Protein 1GVJ (pdb70)

GO terms:
  GO:0005515 protein binding (F, IPI)
  GO:0006366 transcription by RNA polymerase II (P, IDA)
  GO:0005634 nucleus (C, IMP)
  GO:0045786 negative regulation of cell cycle (P, IMP)
  GO:0042981 regulation of apoptotic process (P, IDA)
  GO:0045786 negative regulation of cell cycle (P, IDA)
  GO:0046677 response to antibiotic (P, IDA)
  GO:0000976 transcription cis-regulatory region binding (F, IDA)
  GO:0001228 DNA-binding transcription activator activity, RNA polymerase II-specific (F, IMP)
  GO:0045893 positive regulation of DNA-templated transcription (P, IMP)
  GO:0000978 RNA polymerase II cis-regulatory region sequence-specific DNA binding (F, IDA)
  GO:0001228 DNA-binding transcription activator activity, RNA polymerase II-specific (F, IDA)
  GO:0045944 positive regulation of transcription by RNA polymerase II (P, IDA)
  GO:0005634 nucleus (C, EXP)
  GO:0005737 cytoplasm (C, EXP)
  GO:0045765 regulation of angiogenesis (P, IMP)
  GO:0010595 positive regulation of endothelial cell migration (P, IMP)
  GO:0006955 immune response (P, TAS)
  GO:0008285 negative regulation of cell population proliferation (P, TAS)
  GO:0005654 nucleoplasm (C, TAS)

B-factor: mean 21.79, std 13.45, range [6.03, 73.42]

Structure (mmCIF, N/CA/C/O backbone):
data_1GVJ
#
_entry.id   1GVJ
#
_cell.length_a   40.475
_cell.length_b   42.842
_cell.length_c   49.771
_cell.angle_alpha   115.25
_cell.angle_beta   97.30
_cell.angle_gamma   102.40
#
_symmetry.space_group_name_H-M   'P 1'
#
loop_
_entity.id
_entity.type
_entity.pdbx_description
1 polymer 'C-ETS-1 PROTEIN'
2 water water
#
loop_
_atom_site.group_PDB
_atom_site.id
_atom_site.type_symbol
_atom_site.label_atom_id
_atom_site.label_alt_id
_atom_site.label_comp_id
_atom_site.label_asym_id
_atom_site.label_entity_id
_atom_site.label_seq_id
_atom_site.pdbx_PDB_ins_code
_atom_site.Cartn_x
_atom_site.Cartn_y
_atom_site.Cartn_z
_atom_site.occupancy
_atom_site.B_iso_or_equiv
_atom_site.auth_seq_id
_atom_site.auth_comp_id
_atom_site.auth_asym_id
_atom_site.auth_atom_id
_atom_site.pdbx_PDB_model_num
ATOM 1 N N . MET A 1 1 ? 31.987 23.210 26.704 1.00 69.76 296 MET A N 1
ATOM 2 C CA . MET A 1 1 ? 32.094 24.687 26.601 1.00 69.10 296 MET A CA 1
ATOM 3 C C . MET A 1 1 ? 32.730 25.290 27.849 1.00 69.76 296 MET A C 1
ATOM 4 O O . MET A 1 1 ? 33.036 26.481 27.886 1.00 70.37 296 MET A O 1
ATOM 9 N N . ASN A 1 2 ? 32.932 24.460 28.866 1.00 70.06 297 ASN A N 1
ATOM 10 C CA . ASN A 1 2 ? 33.530 24.909 30.118 1.00 71.13 297 ASN A CA 1
ATOM 11 C C . ASN A 1 2 ? 34.051 23.720 30.924 1.00 71.20 297 ASN A C 1
ATOM 12 O O . ASN A 1 2 ? 33.632 22.584 30.707 1.00 71.96 297 ASN A O 1
ATOM 17 N N . HIS A 1 3 ? 34.965 23.989 31.851 1.00 70.84 298 HIS A N 1
ATOM 18 C CA . HIS A 1 3 ? 35.555 22.938 32.676 1.00 70.58 298 HIS A CA 1
ATOM 19 C C . HIS A 1 3 ? 35.316 23.158 34.169 1.00 69.86 298 HIS A C 1
ATOM 20 O O . HIS A 1 3 ? 35.197 24.292 34.633 1.00 70.41 298 HIS A O 1
ATOM 27 N N . LYS A 1 4 ? 35.244 22.059 34.912 1.00 68.82 299 LYS A N 1
ATOM 28 C CA . LYS A 1 4 ? 35.035 22.101 36.354 1.00 67.29 299 LYS A CA 1
ATOM 29 C C . LYS A 1 4 ? 36.362 21.828 37.057 1.00 66.04 299 LYS A C 1
ATOM 30 O O . LYS A 1 4 ? 37.274 21.259 36.465 1.00 65.88 299 LYS A O 1
ATOM 36 N N . PRO A 1 5 ? 36.485 22.234 38.330 1.00 64.86 300 PRO A N 1
ATOM 37 C CA . PRO A 1 5 ? 37.719 22.017 39.091 1.00 63.16 300 PRO A CA 1
ATOM 38 C C . PRO A 1 5 ? 38.234 20.581 38.985 1.00 61.29 300 PRO A C 1
ATOM 39 O O . PRO A 1 5 ? 39.443 20.343 39.034 1.00 61.91 300 PRO A O 1
ATOM 43 N N . LYS A 1 6 ? 37.319 19.626 38.838 1.00 58.41 301 LYS A N 1
ATOM 44 C CA . LYS A 1 6 ? 37.710 18.226 38.745 1.00 54.93 301 LYS A CA 1
ATOM 45 C C . LYS A 1 6 ? 36.761 17.367 37.910 1.00 51.42 301 LYS A C 1
ATOM 46 O O . LYS A 1 6 ? 35.547 17.382 38.118 1.00 52.45 301 LYS A O 1
ATOM 52 N N . GLY A 1 7 ? 37.322 16.616 36.964 1.00 45.77 302 GLY A N 1
ATOM 53 C CA . GLY A 1 7 ? 36.515 15.729 36.143 1.00 36.44 302 GLY A CA 1
ATOM 54 C C . GLY A 1 7 ? 36.048 16.205 34.781 1.00 30.04 302 GLY A C 1
ATOM 55 O O . GLY A 1 7 ? 35.174 17.062 34.672 1.00 32.26 302 GLY A O 1
ATOM 56 N N . THR A 1 8 ? 36.633 15.630 33.736 1.00 20.67 303 THR A N 1
ATOM 57 C CA . THR A 1 8 ? 36.265 15.952 32.361 1.00 15.17 303 THR A CA 1
ATOM 58 C C . THR A 1 8 ? 35.187 14.950 31.954 1.00 12.70 303 THR A C 1
ATOM 59 O O . THR A 1 8 ? 34.837 14.063 32.730 1.00 12.10 303 THR A O 1
ATOM 63 N N . PHE A 1 9 ? 34.677 15.080 30.735 1.00 11.09 304 PHE A N 1
ATOM 64 C CA . PHE A 1 9 ? 33.657 14.157 30.251 1.00 9.42 304 PHE A CA 1
ATOM 65 C C . PHE A 1 9 ? 34.255 12.760 30.158 1.00 11.72 304 PHE A C 1
ATOM 66 O O . PHE A 1 9 ? 33.597 11.771 30.481 1.00 11.23 304 PHE A O 1
ATOM 74 N N . LYS A 1 10 ? 35.507 12.688 29.711 1.00 11.08 305 LYS A N 1
ATOM 75 C CA . LYS A 1 10 ? 36.203 11.412 29.579 1.00 12.78 305 LYS A CA 1
ATOM 76 C C . LYS A 1 10 ? 36.224 10.717 30.941 1.00 12.33 305 LYS A C 1
ATOM 77 O O . LYS A 1 10 ? 36.001 9.508 31.028 1.00 13.53 305 LYS A O 1
ATOM 83 N N . ASP A 1 11 ? 36.482 11.480 32.005 1.00 13.02 306 ASP A N 1
ATOM 84 C CA . ASP A 1 11 ? 36.496 10.918 33.358 1.00 13.39 306 ASP A CA 1
ATOM 85 C C . ASP A 1 11 ? 35.090 10.450 33.753 1.00 13.90 306 ASP A C 1
ATOM 86 O O . ASP A 1 11 ? 34.922 9.402 34.374 1.00 13.74 306 ASP A O 1
ATOM 91 N N . TYR A 1 12 ? 34.092 11.262 33.413 1.00 10.94 307 TYR A N 1
ATOM 92 C CA . TYR A 1 12 ? 32.696 10.967 33.716 1.00 12.48 307 TYR A CA 1
ATOM 93 C C . TYR A 1 12 ? 32.299 9.615 33.130 1.00 12.43 307 TYR A C 1
ATOM 94 O O . TYR A 1 12 ? 31.745 8.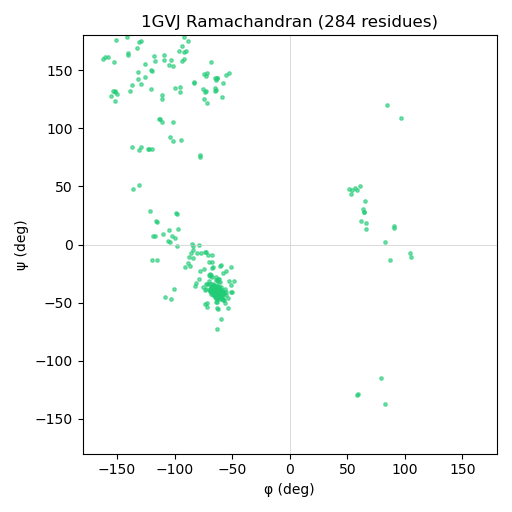759 33.826 1.00 13.11 307 TYR A O 1
ATOM 103 N N . VAL A 1 13 ? 32.593 9.429 31.847 1.00 11.44 308 VAL A N 1
ATOM 104 C CA . VAL A 1 13 ? 32.264 8.183 31.157 1.00 13.10 308 VAL A CA 1
ATOM 105 C C . VAL A 1 13 ? 33.024 6.998 31.746 1.00 11.91 308 VAL A C 1
ATOM 106 O O . VAL A 1 13 ? 32.458 5.911 31.915 1.00 11.34 308 VAL A O 1
ATOM 110 N N . ARG A 1 14 ? 34.299 7.204 32.065 1.00 10.91 309 ARG A N 1
ATOM 111 C CA . ARG A 1 14 ? 35.113 6.128 32.628 1.00 12.52 309 ARG A CA 1
ATOM 112 C C . ARG A 1 14 ? 34.596 5.704 33.996 1.00 12.84 309 ARG A C 1
ATOM 113 O O . ARG A 1 14 ? 34.557 4.511 34.317 1.00 11.85 309 ARG A O 1
ATOM 121 N N . ASP A 1 15 ? 34.203 6.682 34.804 1.00 11.28 310 ASP A N 1
ATOM 122 C CA . ASP A 1 15 ? 33.698 6.397 36.135 1.00 12.70 310 ASP A CA 1
ATOM 123 C C . ASP A 1 15 ? 32.391 5.626 36.074 1.00 11.46 310 ASP A C 1
ATOM 124 O O . ASP A 1 15 ? 32.175 4.695 36.855 1.00 13.36 310 ASP A O 1
ATOM 129 N N . ARG A 1 16 ? 31.518 6.003 35.148 1.00 11.02 311 ARG A N 1
ATOM 130 C CA . ARG A 1 16 ? 30.246 5.300 35.014 1.00 11.45 311 ARG A CA 1
ATOM 131 C C . ARG A 1 16 ? 30.483 3.891 34.484 1.00 10.36 311 ARG A C 1
ATOM 132 O O . ARG A 1 16 ? 29.839 2.943 34.919 1.00 11.16 311 ARG A O 1
ATOM 140 N N . ALA A 1 17 ? 31.422 3.752 33.552 1.00 10.11 312 ALA A N 1
ATOM 141 C CA . ALA A 1 17 ? 31.722 2.442 32.990 1.00 12.87 312 ALA A CA 1
ATOM 142 C C . ALA A 1 17 ? 32.216 1.512 34.089 1.00 13.71 312 ALA A C 1
ATOM 143 O O . ALA A 1 17 ? 31.887 0.325 34.106 1.00 12.90 312 ALA A O 1
ATOM 145 N N . ASP A 1 18 ? 32.983 2.064 35.024 1.00 12.86 313 ASP A N 1
ATOM 146 C CA . ASP A 1 18 ? 33.519 1.268 36.117 1.00 15.54 313 ASP A CA 1
ATOM 147 C C . ASP A 1 18 ? 32.427 0.781 37.058 1.00 16.06 313 ASP A C 1
ATOM 148 O O . ASP A 1 18 ? 32.616 -0.179 37.803 1.00 17.11 313 ASP A O 1
ATOM 153 N N . LEU A 1 19 ? 31.282 1.449 37.023 1.00 14.55 314 LEU A N 1
ATOM 154 C CA . LEU A 1 19 ? 30.160 1.069 37.863 1.00 14.08 314 LEU A CA 1
ATOM 155 C C . LEU A 1 19 ? 29.193 0.192 37.066 1.00 15.07 314 LEU A C 1
ATOM 156 O O . LEU A 1 19 ? 28.061 -0.056 37.490 1.00 15.30 314 LEU A O 1
ATOM 161 N N . ASN A 1 20 ? 29.660 -0.279 35.912 1.00 13.63 315 ASN A N 1
ATOM 162 C CA . ASN A 1 20 ? 28.875 -1.140 35.029 1.00 15.50 315 ASN A CA 1
ATOM 163 C C . ASN A 1 20 ? 27.642 -0.464 34.443 1.00 14.78 315 ASN A C 1
ATOM 164 O O . ASN A 1 20 ? 26.649 -1.122 34.126 1.00 15.61 315 ASN A O 1
ATOM 169 N N . LYS A 1 21 ? 27.711 0.852 34.293 1.00 10.83 316 LYS A N 1
ATOM 170 C CA . LYS A 1 21 ? 26.603 1.598 33.720 1.00 13.99 316 LYS A CA 1
ATOM 171 C C . LYS A 1 21 ? 26.793 1.780 32.219 1.00 13.36 316 LYS A C 1
ATOM 172 O O . LYS A 1 21 ? 27.852 1.477 31.663 1.00 14.67 316 LYS A O 1
ATOM 178 N N . ASP A 1 22 ? 25.742 2.282 31.580 1.00 13.50 317 ASP A N 1
ATOM 179 C CA . ASP A 1 22 ? 25.756 2.609 30.161 1.00 15.97 317 ASP A CA 1
ATOM 180 C C . ASP A 1 22 ? 25.995 1.492 29.154 1.00 16.81 317 ASP A C 1
ATOM 181 O O . ASP A 1 22 ? 26.367 1.763 28.013 1.00 20.80 317 ASP A O 1
ATOM 186 N N . LYS A 1 23 ? 25.781 0.243 29.555 1.00 16.67 318 LYS A N 1
ATOM 187 C CA . LYS A 1 23 ? 25.961 -0.871 28.629 1.00 16.26 318 LYS A CA 1
ATOM 188 C C . LYS A 1 23 ? 24.840 -1.910 28.722 1.00 12.81 318 LYS A C 1
ATOM 189 O O . LYS A 1 23 ? 25.096 -3.105 28.785 1.00 14.95 318 LYS A O 1
ATOM 195 N N . PRO A 1 24 ? 23.575 -1.460 28.722 1.00 10.35 319 PRO A N 1
ATOM 196 C CA . PRO A 1 24 ? 22.469 -2.425 28.806 1.00 9.14 319 PRO A CA 1
ATOM 197 C C . PRO A 1 24 ? 22.456 -3.349 27.596 1.00 9.06 319 PRO A C 1
ATOM 198 O O . PRO A 1 24 ? 22.754 -2.918 26.479 1.00 10.11 319 PRO A O 1
ATOM 202 N N . VAL A 1 25 ? 22.111 -4.613 27.813 1.00 8.32 320 VAL A N 1
ATOM 203 C CA . VAL A 1 25 ? 22.077 -5.554 26.700 1.00 9.37 320 VAL A CA 1
ATOM 204 C C . VAL A 1 25 ? 20.968 -5.149 25.742 1.00 8.84 320 VAL A C 1
ATOM 205 O O . VAL A 1 25 ? 21.113 -5.269 24.523 1.00 10.71 320 VAL A O 1
ATOM 209 N N . ILE A 1 26 ? 19.853 -4.682 26.301 1.00 9.04 321 ILE A N 1
ATOM 210 C CA . ILE A 1 26 ? 18.717 -4.259 25.490 1.00 8.60 321 ILE A CA 1
ATOM 211 C C . ILE A 1 26 ? 18.381 -2.779 25.707 1.00 11.02 321 ILE A C 1
ATOM 212 O O . ILE A 1 26 ? 17.486 -2.446 26.490 1.00 9.89 321 ILE A O 1
ATOM 217 N N . PRO A 1 27 ? 19.097 -1.869 25.023 1.00 11.91 322 PRO A N 1
ATOM 218 C CA . PRO A 1 27 ? 18.830 -0.427 25.169 1.00 10.66 322 PRO A CA 1
ATOM 219 C C . PRO A 1 27 ? 17.431 -0.126 24.629 1.00 11.30 322 PRO A C 1
ATOM 220 O O . PRO A 1 27 ? 17.078 -0.562 23.531 1.00 11.31 322 PRO A O 1
ATOM 224 N N . ALA A 1 28 ? 16.639 0.621 25.391 1.00 9.17 323 ALA A N 1
ATOM 225 C CA . ALA A 1 28 ? 15.275 0.933 24.980 1.00 11.29 323 ALA A CA 1
ATOM 226 C C . ALA A 1 28 ? 15.191 1.662 23.643 1.00 11.24 323 ALA A C 1
ATOM 227 O O . ALA A 1 28 ? 14.334 1.353 22.813 1.00 11.30 323 ALA A O 1
ATOM 229 N N . ALA A 1 29 ? 16.083 2.623 23.433 1.00 10.90 324 ALA A N 1
ATOM 230 C CA . ALA A 1 29 ? 16.079 3.388 22.194 1.00 11.69 324 ALA A CA 1
ATOM 231 C C . ALA A 1 29 ? 16.346 2.494 20.994 1.00 13.38 324 ALA A C 1
ATOM 232 O O . ALA A 1 29 ? 15.706 2.643 19.946 1.00 14.10 324 ALA A O 1
ATOM 234 N N . ALA A 1 30 ? 17.280 1.561 21.150 1.00 11.23 325 ALA A N 1
ATOM 235 C CA . ALA A 1 30 ? 17.614 0.650 20.064 1.00 11.57 325 ALA A CA 1
ATOM 236 C C . ALA A 1 30 ? 16.450 -0.300 19.814 1.00 11.60 325 ALA A C 1
ATOM 237 O O . ALA A 1 30 ? 16.118 -0.596 18.672 1.00 12.83 325 ALA A O 1
ATOM 239 N N . LEU A 1 31 ? 15.820 -0.769 20.885 1.00 9.78 326 LEU A N 1
ATOM 240 C CA . LEU A 1 31 ? 14.700 -1.690 20.733 1.00 11.02 326 LEU A CA 1
ATOM 241 C C . LEU A 1 31 ? 13.519 -0.996 20.059 1.00 12.28 326 LEU A C 1
ATOM 242 O O . LEU A 1 31 ? 12.827 -1.597 19.233 1.00 14.18 326 LEU A O 1
ATOM 247 N N . ALA A 1 32 ? 13.289 0.267 20.402 1.00 12.53 327 ALA A N 1
ATOM 248 C CA . ALA A 1 32 ? 12.193 1.007 19.782 1.00 15.90 327 ALA A CA 1
ATOM 249 C C . ALA A 1 32 ? 12.511 1.210 18.301 1.00 15.24 327 ALA A C 1
ATOM 250 O O . ALA A 1 32 ? 11.612 1.207 17.457 1.00 19.01 327 ALA A O 1
ATOM 252 N N . GLY A 1 33 ? 13.795 1.383 17.993 1.00 16.25 328 GLY A N 1
ATOM 253 C CA . GLY A 1 33 ? 14.218 1.566 16.614 1.00 16.38 328 GLY A CA 1
ATOM 254 C C . GLY A 1 33 ? 14.022 0.293 15.812 1.00 18.42 328 GLY A C 1
ATOM 255 O O . GLY A 1 33 ? 13.559 0.319 14.670 1.00 20.75 328 GLY A O 1
ATOM 256 N N . TYR A 1 34 ? 14.376 -0.829 16.427 1.00 15.66 329 TYR A N 1
ATOM 257 C CA . TYR A 1 34 ? 14.247 -2.146 15.811 1.00 16.18 329 TYR A CA 1
ATOM 258 C C . TYR A 1 34 ? 12.788 -2.492 15.499 1.00 16.85 329 TYR A C 1
ATOM 259 O O . TYR A 1 34 ? 12.475 -2.993 14.417 1.00 19.99 329 TYR A O 1
ATOM 268 N N . THR A 1 35 ? 11.900 -2.216 16.446 1.00 17.15 330 THR A N 1
ATOM 269 C CA . THR A 1 35 ? 10.484 -2.518 16.269 1.00 20.19 330 THR A CA 1
ATOM 270 C C . THR A 1 35 ? 9.723 -1.390 15.573 1.00 22.90 330 THR A C 1
ATOM 271 O O . THR A 1 35 ? 8.576 -1.575 15.159 1.00 24.66 330 THR A O 1
ATOM 275 N N . GLY A 1 36 ? 10.367 -0.235 15.434 1.00 23.42 331 GLY A N 1
ATOM 276 C CA . GLY A 1 36 ? 9.719 0.903 14.804 1.00 27.31 331 GLY A CA 1
ATOM 277 C C . GLY A 1 36 ? 8.526 1.349 15.631 1.00 29.58 331 GLY A C 1
ATOM 278 O O . GLY A 1 36 ? 7.543 1.869 15.100 1.00 31.96 331 GLY A O 1
ATOM 279 N N . SER A 1 37 ? 8.620 1.153 16.944 1.00 30.36 332 SER A N 1
ATOM 280 C CA . SER A 1 37 ? 7.543 1.509 17.859 1.00 31.58 332 SER A CA 1
ATOM 281 C C . SER A 1 37 ? 7.455 3.004 18.153 1.00 32.11 332 SER A C 1
ATOM 282 O O . SER A 1 37 ? 6.507 3.458 18.794 1.00 34.62 332 SER A O 1
ATOM 285 N N . GLY A 1 38 ? 8.437 3.766 17.685 1.00 30.89 333 GLY A N 1
ATOM 286 C CA . GLY A 1 38 ? 8.428 5.196 17.930 1.00 30.11 333 GLY A CA 1
ATOM 287 C C . GLY A 1 38 ? 8.997 5.526 19.297 1.00 29.22 333 GLY A C 1
ATOM 288 O O . GLY A 1 38 ? 10.013 4.957 19.691 1.00 28.59 333 GLY A O 1
ATOM 289 N N . PRO A 1 39 ? 8.371 6.449 20.044 1.00 27.55 334 PRO A N 1
ATOM 290 C CA . PRO A 1 39 ? 8.849 6.830 21.378 1.00 25.04 334 PRO A CA 1
ATOM 291 C C . PRO A 1 39 ? 8.967 5.612 22.286 1.00 21.85 334 PRO A C 1
ATOM 292 O O . PRO A 1 39 ? 8.180 4.674 22.181 1.00 21.87 334 PRO A O 1
ATOM 296 N N . ILE A 1 40 ? 9.960 5.629 23.169 1.00 20.91 335 ILE A N 1
ATOM 297 C CA . ILE A 1 40 ? 10.173 4.518 24.087 1.00 20.67 335 ILE A CA 1
ATOM 298 C C . ILE A 1 40 ? 8.927 4.274 24.929 1.00 17.64 335 ILE A C 1
ATOM 299 O O . ILE A 1 40 ? 8.278 5.220 25.378 1.00 18.78 335 ILE A O 1
ATOM 304 N N . GLN A 1 41 ? 8.591 3.005 25.134 1.00 15.73 336 GLN A N 1
ATOM 305 C CA . GLN A 1 41 ? 7.435 2.642 25.939 1.00 14.21 336 GLN A CA 1
ATOM 306 C C . GLN A 1 41 ? 7.945 2.040 27.249 1.00 11.82 336 GLN A C 1
ATOM 307 O O . GLN A 1 41 ? 9.088 1.593 27.324 1.00 10.94 336 GLN A O 1
ATOM 313 N N . LEU A 1 42 ? 7.105 2.038 28.278 1.00 12.35 337 LEU A N 1
ATOM 314 C CA . LEU A 1 42 ? 7.502 1.509 29.583 1.00 11.54 337 LEU A CA 1
ATOM 315 C C . LEU A 1 42 ? 8.063 0.093 29.573 1.00 12.22 337 LEU A C 1
ATOM 316 O O . LEU A 1 42 ? 9.081 -0.166 30.208 1.00 10.69 337 LEU A O 1
ATOM 321 N N . TRP A 1 43 ? 7.417 -0.836 28.872 1.00 10.59 338 TRP A N 1
ATOM 322 C CA . TRP A 1 43 ? 7.938 -2.193 28.870 1.00 12.05 338 TRP A CA 1
ATOM 323 C C . TRP A 1 43 ? 9.349 -2.268 28.289 1.00 8.22 338 TRP A C 1
ATOM 324 O O . TRP A 1 43 ? 10.148 -3.104 28.707 1.00 10.34 338 TRP A O 1
ATOM 335 N N . GLN A 1 44 ? 9.658 -1.406 27.327 1.00 9.68 339 GLN A N 1
ATOM 336 C CA . GLN A 1 44 ? 10.995 -1.401 26.730 1.00 8.86 339 GLN A CA 1
ATOM 337 C C . GLN A 1 44 ? 12.002 -0.823 27.718 1.00 9.18 339 GLN A C 1
ATOM 338 O O . GLN A 1 44 ? 13.141 -1.282 27.808 1.00 9.23 339 GLN A O 1
ATOM 344 N N . PHE A 1 45 ? 11.578 0.200 28.450 1.00 9.44 340 PHE A N 1
ATOM 345 C CA . PHE A 1 45 ? 12.453 0.821 29.433 1.00 8.87 340 PHE A CA 1
ATOM 346 C C . PHE A 1 45 ? 12.753 -0.172 30.555 1.00 8.82 340 PHE A C 1
ATOM 347 O O . PHE A 1 45 ? 13.875 -0.236 31.057 1.00 8.38 340 PHE A O 1
ATOM 355 N N . LEU A 1 46 ? 11.752 -0.952 30.957 1.00 7.59 341 LEU A N 1
ATOM 356 C CA . LEU A 1 46 ? 11.975 -1.933 32.006 1.00 7.90 341 LEU A CA 1
ATOM 357 C C . LEU A 1 46 ? 12.981 -2.974 31.523 1.00 7.27 341 LEU A C 1
ATOM 358 O O . LEU A 1 46 ? 13.821 -3.428 32.294 1.00 7.22 341 LEU A O 1
ATOM 363 N N . LEU A 1 47 ? 12.904 -3.356 30.246 1.00 7.19 342 LEU A N 1
ATOM 364 C CA . LEU A 1 47 ? 13.852 -4.328 29.722 1.00 7.67 342 LEU A CA 1
ATOM 365 C C . LEU A 1 47 ? 15.260 -3.756 29.750 1.00 6.56 342 LEU A C 1
ATOM 366 O O . LEU A 1 47 ? 16.214 -4.477 30.026 1.00 9.45 342 LEU A O 1
ATOM 371 N N . GLU A 1 48 ? 15.397 -2.461 29.477 1.00 7.72 343 GLU A N 1
ATOM 372 C CA . GLU A 1 48 ? 16.717 -1.842 29.513 1.00 8.40 343 GLU A CA 1
ATOM 373 C C . GLU A 1 48 ? 17.258 -1.903 30.945 1.00 8.95 343 GLU A C 1
ATOM 374 O O . GLU A 1 48 ? 18.384 -2.336 31.167 1.00 9.78 343 GLU A O 1
ATOM 380 N N . LEU A 1 49 ? 16.453 -1.490 31.921 1.00 6.59 344 LEU A N 1
ATOM 381 C CA . LEU A 1 49 ? 16.914 -1.537 33.309 1.00 7.58 344 LEU A CA 1
ATOM 382 C C . LEU A 1 49 ? 17.275 -2.960 33.719 1.00 8.32 344 LEU A C 1
ATOM 383 O O . LEU A 1 49 ? 18.279 -3.186 34.401 1.00 8.29 344 LEU A O 1
ATOM 388 N N . LEU A 1 50 ? 16.447 -3.920 33.314 1.00 7.94 345 LEU A N 1
ATOM 389 C CA . LEU A 1 50 ? 16.689 -5.322 33.653 1.00 6.78 345 LEU A CA 1
ATOM 390 C C . LEU A 1 50 ? 17.924 -5.927 32.992 1.00 8.93 345 LEU A C 1
ATOM 391 O O . LEU A 1 50 ? 18.400 -6.984 33.407 1.00 8.92 345 LEU A O 1
ATOM 396 N N . THR A 1 51 ? 18.460 -5.268 31.971 1.00 8.38 346 THR A N 1
ATOM 397 C CA . THR A 1 51 ? 19.642 -5.797 31.314 1.00 8.42 346 THR A CA 1
ATOM 398 C C . THR A 1 51 ? 20.831 -4.868 31.495 1.00 9.13 346 THR A C 1
ATOM 399 O O . THR A 1 51 ? 21.816 -4.945 30.761 1.00 8.66 346 THR A O 1
ATOM 403 N N . ASP A 1 52 ? 20.724 -4.008 32.505 1.00 9.84 347 ASP A N 1
ATOM 404 C CA . ASP A 1 52 ? 21.767 -3.053 32.856 1.00 11.22 347 ASP A CA 1
ATOM 405 C C . ASP A 1 52 ? 22.279 -3.510 34.221 1.00 13.86 347 ASP A C 1
ATOM 406 O O . ASP A 1 52 ? 21.588 -3.366 35.227 1.00 12.12 347 ASP A O 1
ATOM 411 N N . LYS A 1 53 ? 23.487 -4.061 34.248 1.00 13.33 348 LYS A N 1
ATOM 412 C CA . LYS A 1 53 ? 24.054 -4.579 35.488 1.00 16.22 348 LYS A CA 1
ATOM 413 C C . LYS A 1 53 ? 24.058 -3.591 36.652 1.00 16.03 348 LYS A C 1
ATOM 414 O O . LYS A 1 53 ? 23.916 -3.983 37.812 1.00 18.09 348 LYS A O 1
ATOM 420 N N . SER A 1 54 ? 24.192 -2.310 36.342 1.00 12.36 349 SER A N 1
ATOM 421 C CA . SER A 1 54 ? 24.230 -1.279 37.376 1.00 14.10 349 SER A CA 1
ATOM 422 C C . SER A 1 54 ? 22.889 -0.997 38.055 1.00 13.62 349 SER A C 1
ATOM 423 O O . SER A 1 54 ? 22.834 -0.251 39.035 1.00 14.90 349 SER A O 1
ATOM 426 N N . CYS A 1 55 ? 21.812 -1.598 37.557 1.00 12.03 350 CYS A N 1
ATOM 427 C CA . CYS A 1 55 ? 20.482 -1.346 38.109 1.00 12.59 350 CYS A CA 1
ATOM 428 C C . CYS A 1 55 ? 19.896 -2.467 38.963 1.00 11.59 350 CYS A C 1
ATOM 429 O O . CYS A 1 55 ? 18.767 -2.357 39.438 1.00 12.26 350 CYS A O 1
ATOM 432 N N . GLN A 1 56 ? 20.676 -3.522 39.175 1.00 11.32 351 GLN A N 1
ATOM 433 C CA . GLN A 1 56 ? 20.221 -4.692 39.914 1.00 12.84 351 GLN A CA 1
ATOM 434 C C . GLN A 1 56 ? 19.767 -4.508 41.356 1.00 15.19 351 GLN A C 1
ATOM 435 O O . GLN A 1 56 ? 19.080 -5.373 41.895 1.00 16.10 351 GLN A O 1
ATOM 441 N N . SER A 1 57 ? 20.127 -3.389 41.977 1.00 15.28 352 SER A N 1
ATOM 442 C CA . SER A 1 57 ? 19.705 -3.144 43.350 1.00 15.00 352 SER A CA 1
ATOM 443 C C . SER A 1 57 ? 18.254 -2.678 43.442 1.00 16.62 352 SER A C 1
ATOM 444 O O . SER A 1 57 ? 17.624 -2.826 44.495 1.00 19.45 352 SER A O 1
ATOM 447 N N . PHE A 1 58 ? 17.704 -2.117 42.360 1.00 11.57 353 PHE A N 1
ATOM 448 C CA . PHE A 1 58 ? 16.317 -1.662 42.416 1.00 11.14 353 PHE A CA 1
ATOM 449 C C . PHE A 1 58 ? 15.342 -2.394 41.496 1.00 10.59 353 PHE A C 1
ATOM 450 O O . PHE A 1 58 ? 14.133 -2.254 41.643 1.00 13.22 353 PHE A O 1
ATOM 458 N N . ILE A 1 59 ? 15.869 -3.162 40.552 1.00 10.63 354 ILE A N 1
ATOM 459 C CA . ILE A 1 59 ? 15.022 -3.959 39.661 1.00 10.05 354 ILE A CA 1
ATOM 460 C C . ILE A 1 59 ? 15.867 -5.122 39.165 1.00 10.62 354 ILE A C 1
ATOM 461 O O . ILE A 1 59 ? 16.986 -4.929 38.685 1.00 11.56 354 ILE A O 1
ATOM 466 N N . SER A 1 60 ? 15.348 -6.340 39.306 1.00 10.67 355 SER A N 1
ATOM 467 C CA . SER A 1 60 ? 16.115 -7.507 38.904 1.00 9.96 355 SER A CA 1
ATOM 468 C C . SER A 1 60 ? 15.266 -8.697 38.501 1.00 9.87 355 SER A C 1
ATOM 469 O O . SER A 1 60 ? 14.115 -8.813 38.909 1.00 13.20 355 SER A O 1
ATOM 472 N N . TRP A 1 61 ? 15.859 -9.583 37.706 1.00 12.61 356 TRP A N 1
ATOM 473 C CA . TRP A 1 61 ? 15.192 -10.808 37.284 1.00 13.37 356 TRP A CA 1
ATOM 474 C C . TRP A 1 61 ? 15.140 -11.683 38.533 1.00 16.24 356 TRP A C 1
ATOM 475 O O . TRP A 1 61 ? 16.045 -11.621 39.366 1.00 17.35 356 TRP A O 1
ATOM 486 N N . THR A 1 62 ? 14.101 -12.499 38.669 1.00 13.95 357 THR A N 1
ATOM 487 C CA . THR A 1 62 ? 13.994 -13.360 39.844 1.00 16.93 357 THR A CA 1
ATOM 488 C C . THR A 1 62 ? 14.700 -14.689 39.609 1.00 20.62 357 THR A C 1
ATOM 489 O O . THR A 1 62 ? 14.971 -15.440 40.551 1.00 24.33 357 THR A O 1
ATOM 493 N N . GLY A 1 63 ? 14.993 -14.978 38.347 1.00 21.19 358 GLY A N 1
ATOM 494 C CA . GLY A 1 63 ? 15.660 -16.221 38.007 1.00 21.97 358 GLY A CA 1
ATOM 495 C C . GLY A 1 63 ? 14.701 -17.208 37.374 1.00 22.51 358 GLY A C 1
ATOM 496 O O . GLY A 1 63 ? 15.116 -18.235 36.834 1.00 27.23 358 GLY A O 1
ATOM 497 N N . ASP A 1 64 ? 13.412 -16.895 37.434 1.00 21.06 359 ASP A N 1
ATOM 498 C CA . ASP A 1 64 ? 12.386 -17.758 36.860 1.00 20.22 359 ASP A CA 1
ATOM 499 C C . ASP A 1 64 ? 11.855 -17.195 35.542 1.00 16.86 359 ASP A C 1
ATOM 500 O O . ASP A 1 64 ? 10.927 -16.387 35.532 1.00 16.52 359 ASP A O 1
ATOM 505 N N . GLY A 1 65 ? 12.454 -17.621 34.434 1.00 17.88 360 GLY A N 1
ATOM 506 C CA . GLY A 1 65 ? 12.017 -17.146 33.131 1.00 16.29 360 GLY A CA 1
ATOM 507 C C . GLY A 1 65 ? 12.121 -15.636 32.996 1.00 14.17 360 GLY A C 1
ATOM 508 O O . GLY A 1 65 ? 13.172 -15.061 33.270 1.00 14.80 360 GLY A O 1
ATOM 509 N N . TRP A 1 66 ? 11.032 -14.997 32.575 1.00 12.19 361 TRP A N 1
ATOM 510 C CA . TRP A 1 66 ? 11.005 -13.546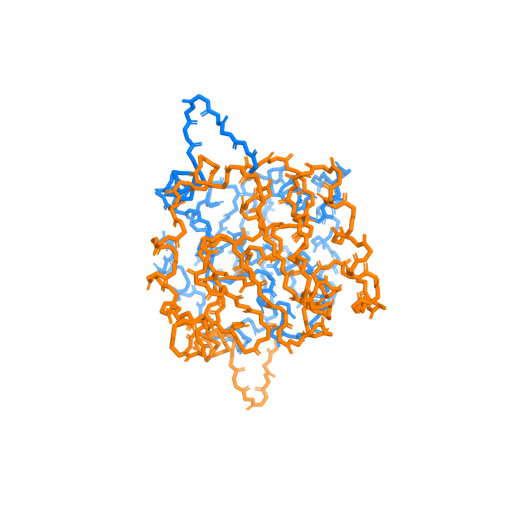 32.408 1.00 10.43 361 TRP A CA 1
ATOM 511 C C . TRP A 1 66 ? 10.366 -12.848 33.601 1.00 10.33 361 TRP A C 1
ATOM 512 O O . TRP A 1 66 ? 9.809 -11.757 33.465 1.00 9.66 361 TRP A O 1
ATOM 523 N N . GLU A 1 67 ? 10.446 -13.479 34.772 1.00 9.69 362 GLU A N 1
ATOM 524 C CA . GLU A 1 67 ? 9.876 -12.884 35.978 1.00 9.22 362 GLU A CA 1
ATOM 525 C C . GLU A 1 67 ? 10.882 -11.893 36.550 1.00 9.06 362 GLU A C 1
ATOM 526 O O . GLU A 1 67 ? 12.085 -12.151 36.548 1.00 12.10 362 GLU A O 1
ATOM 532 N N . PHE A 1 68 ? 10.385 -10.752 37.010 1.00 11.12 363 PHE A N 1
ATOM 533 C CA . PHE A 1 68 ? 11.261 -9.744 37.590 1.00 11.85 363 PHE A CA 1
ATOM 534 C C . PHE A 1 68 ? 10.621 -9.092 38.806 1.00 11.71 363 PHE A C 1
ATOM 535 O O . PHE A 1 68 ? 9.412 -9.178 39.008 1.00 12.49 363 PHE A O 1
ATOM 543 N N . LYS A 1 69 ? 11.447 -8.434 39.611 1.00 10.15 364 LYS A N 1
ATOM 544 C CA . LYS A 1 69 ? 10.975 -7.780 40.823 1.00 13.66 364 LYS A CA 1
ATOM 545 C C . LYS A 1 69 ? 11.438 -6.332 40.895 1.00 12.14 364 LYS A C 1
ATOM 546 O O . LYS A 1 69 ? 12.586 -6.025 40.561 1.00 13.94 364 LYS A O 1
ATOM 552 N N . LEU A 1 70 ? 10.543 -5.449 41.324 1.00 12.20 365 LEU A N 1
ATOM 553 C CA . LEU A 1 70 ? 10.889 -4.045 41.495 1.00 13.81 365 LEU A CA 1
ATOM 554 C C . LEU A 1 70 ? 11.275 -3.949 42.969 1.00 14.66 365 LEU A C 1
ATOM 555 O O . LEU A 1 70 ? 10.418 -3.720 43.818 1.00 16.03 365 LEU A O 1
ATOM 560 N N . SER A 1 71 ? 12.553 -4.154 43.272 1.00 15.67 366 SER A N 1
ATOM 561 C CA . SER A 1 71 ? 13.008 -4.099 44.659 1.00 17.11 366 SER A CA 1
ATOM 562 C C . SER A 1 71 ? 12.816 -2.711 45.253 1.00 19.59 366 SER A C 1
ATOM 563 O O . SER A 1 71 ? 12.497 -2.568 46.439 1.00 18.46 366 SER A O 1
ATOM 566 N N . ASP A 1 72 ? 13.019 -1.689 44.429 1.00 14.61 367 ASP A N 1
ATOM 567 C CA . ASP A 1 72 ? 12.826 -0.311 44.857 1.00 16.34 367 ASP A CA 1
ATOM 568 C C . ASP A 1 72 ? 11.963 0.379 43.802 1.00 15.76 367 ASP A C 1
ATOM 569 O O . ASP A 1 72 ? 12.465 1.078 42.918 1.00 14.95 367 ASP A O 1
ATOM 574 N N . PRO A 1 73 ? 10.637 0.179 43.883 1.00 15.77 368 PRO A N 1
ATOM 575 C CA . PRO A 1 73 ? 9.646 0.745 42.963 1.00 17.39 368 PRO A CA 1
ATOM 576 C C . PRO A 1 73 ? 9.774 2.248 42.735 1.00 14.83 368 PRO A C 1
ATOM 577 O O . PRO A 1 73 ? 9.628 2.735 41.614 1.00 14.06 368 PRO A O 1
ATOM 581 N N . ASP A 1 74 ? 10.042 2.992 43.804 1.00 15.10 369 ASP A N 1
ATOM 582 C CA . ASP A 1 74 ? 10.181 4.435 43.690 1.00 15.46 369 ASP A CA 1
ATOM 583 C C . ASP A 1 74 ? 11.348 4.813 42.782 1.00 12.25 369 ASP A C 1
ATOM 584 O O . ASP A 1 74 ? 11.239 5.747 41.990 1.00 14.90 369 ASP A O 1
ATOM 589 N N . GLU A 1 75 ? 12.456 4.085 42.891 1.00 14.32 370 GLU A N 1
ATOM 590 C CA . GLU A 1 75 ? 13.626 4.378 42.065 1.00 12.88 370 GLU A CA 1
ATOM 591 C C . GLU A 1 75 ? 13.349 4.060 40.594 1.00 12.22 370 GLU A C 1
ATOM 592 O O . GLU A 1 75 ? 13.801 4.777 39.695 1.00 12.29 370 GLU A O 1
ATOM 598 N N . VAL A 1 76 ? 12.599 2.994 40.340 1.00 12.36 371 VAL A N 1
ATOM 599 C CA . VAL A 1 76 ? 12.276 2.653 38.958 1.00 11.41 371 VAL A CA 1
ATOM 600 C C . VAL A 1 76 ? 11.437 3.781 38.363 1.00 12.62 371 VAL A C 1
ATOM 601 O O . VAL A 1 76 ? 11.690 4.242 37.252 1.00 13.48 371 VAL A O 1
ATOM 605 N N . ALA A 1 77 ? 10.443 4.234 39.117 1.00 14.36 372 ALA A N 1
ATOM 606 C CA . ALA A 1 77 ? 9.578 5.307 38.651 1.00 13.64 372 ALA A CA 1
ATOM 607 C C . ALA A 1 77 ? 10.357 6.596 38.427 1.00 13.45 372 ALA A C 1
ATOM 608 O O . ALA A 1 77 ? 10.113 7.321 37.465 1.00 13.52 372 ALA A O 1
ATOM 610 N N . ARG A 1 78 ? 11.302 6.880 39.319 1.00 15.19 373 ARG A N 1
ATOM 611 C CA . ARG A 1 78 ? 12.102 8.092 39.201 1.00 14.87 373 ARG A CA 1
ATOM 612 C C . ARG A 1 78 ? 12.902 8.079 37.902 1.00 14.84 373 ARG A C 1
ATOM 613 O O . ARG A 1 78 ? 12.956 9.077 37.186 1.00 15.98 373 ARG A O 1
ATOM 621 N N . ARG A 1 79 ? 13.511 6.938 37.597 1.00 15.82 374 ARG A N 1
ATOM 622 C CA . ARG A 1 79 ? 14.309 6.810 36.385 1.00 15.04 374 ARG A CA 1
ATOM 623 C C . ARG A 1 79 ? 13.460 6.903 35.127 1.00 13.66 374 ARG A C 1
ATOM 624 O O . ARG A 1 79 ? 13.888 7.468 34.127 1.00 15.21 374 ARG A O 1
ATOM 632 N N . TRP A 1 80 ? 12.259 6.339 35.182 1.00 13.48 375 TRP A N 1
ATOM 633 C CA . TRP A 1 80 ? 11.345 6.390 34.045 1.00 13.60 375 TRP A CA 1
ATOM 634 C C . TRP A 1 80 ? 10.976 7.854 33.807 1.00 15.59 375 TRP A C 1
ATOM 635 O O . TRP A 1 80 ? 10.963 8.325 32.668 1.00 13.74 375 TRP A O 1
ATOM 646 N N . GLY A 1 81 ? 10.693 8.573 34.892 1.00 15.14 376 GLY A N 1
ATOM 647 C CA . GLY A 1 81 ? 10.340 9.978 34.778 1.00 17.99 376 GLY A CA 1
ATOM 648 C C . GLY A 1 81 ? 11.474 10.782 34.174 1.00 17.87 376 GLY A C 1
ATOM 649 O O . GLY A 1 81 ? 11.256 11.632 33.309 1.00 19.26 376 GLY A O 1
ATOM 650 N N . LYS A 1 82 ? 12.693 10.511 34.630 1.00 18.93 377 LYS A N 1
ATOM 651 C CA . LYS A 1 82 ? 13.870 11.204 34.120 1.00 21.02 377 LYS A CA 1
ATOM 652 C C . LYS A 1 82 ? 14.080 10.925 32.634 1.00 21.64 377 LYS A C 1
ATOM 653 O O . LYS A 1 82 ? 14.347 11.839 31.856 1.00 21.27 377 LYS A O 1
ATOM 659 N N . ARG A 1 83 ? 13.956 9.660 32.240 1.00 19.83 378 ARG A N 1
ATOM 660 C CA . ARG A 1 83 ? 14.151 9.278 30.844 1.00 21.39 378 ARG A CA 1
ATOM 661 C C . ARG A 1 83 ? 13.125 9.915 29.908 1.00 21.54 378 ARG A C 1
ATOM 662 O O . ARG A 1 83 ? 13.455 10.296 28.783 1.00 22.05 378 ARG A O 1
ATOM 670 N N . LYS A 1 84 ? 11.888 10.044 30.375 1.00 23.33 379 LYS A N 1
ATOM 671 C CA . LYS A 1 84 ? 10.822 10.625 29.562 1.00 25.43 379 LYS A CA 1
ATOM 672 C C . LYS A 1 84 ? 10.575 12.097 29.863 1.00 29.03 379 LYS A C 1
ATOM 673 O O . LYS A 1 84 ? 9.720 12.724 29.241 1.00 31.26 379 LYS A O 1
ATOM 679 N N . ASN A 1 85 ? 11.324 12.644 30.813 1.00 30.72 380 ASN A N 1
ATOM 680 C CA . ASN A 1 85 ? 11.164 14.039 31.200 1.00 33.55 380 ASN A CA 1
ATOM 681 C C . ASN A 1 85 ? 9.744 14.253 31.728 1.00 32.35 380 ASN A C 1
ATOM 682 O O . ASN A 1 85 ? 9.035 15.165 31.300 1.00 33.53 380 ASN A O 1
ATOM 687 N N . LYS A 1 86 ? 9.336 13.385 32.651 1.00 31.56 381 LYS A N 1
ATOM 688 C CA . LYS A 1 86 ? 8.019 13.449 33.275 1.00 31.19 381 LYS A CA 1
ATOM 689 C C . LYS A 1 86 ? 8.244 13.539 34.780 1.00 30.08 381 LYS A C 1
ATOM 690 O O . LYS A 1 86 ? 8.172 12.536 35.494 1.00 29.09 381 LYS A O 1
ATOM 696 N N . PRO A 1 87 ? 8.515 14.752 35.282 1.00 31.50 382 PRO A N 1
ATOM 697 C CA . PRO A 1 87 ? 8.764 14.999 36.705 1.00 31.29 382 PRO A CA 1
ATOM 698 C C . PRO A 1 87 ? 7.666 14.539 37.666 1.00 31.13 382 PRO A C 1
ATOM 699 O O . PRO A 1 87 ? 7.931 14.309 38.846 1.00 32.03 382 PRO A O 1
ATOM 703 N N . LYS A 1 88 ? 6.442 14.396 37.165 1.00 31.05 383 LYS A N 1
ATOM 704 C CA . LYS A 1 88 ? 5.324 13.970 38.004 1.00 31.84 383 LYS A CA 1
ATOM 705 C C . LYS A 1 88 ? 5.233 12.452 38.151 1.00 30.16 383 LYS A C 1
ATOM 706 O O . LYS A 1 88 ? 4.360 11.938 38.852 1.00 30.89 383 LYS A O 1
ATOM 712 N N . MET A 1 89 ? 6.139 11.735 37.495 1.00 29.30 384 MET A N 1
ATOM 713 C CA . MET A 1 89 ? 6.148 10.279 37.556 1.00 26.13 384 MET A CA 1
ATOM 714 C C . MET A 1 89 ? 6.460 9.773 38.961 1.00 25.19 384 MET A C 1
ATOM 715 O O . MET A 1 89 ? 7.373 10.265 39.620 1.00 25.36 384 MET A O 1
ATOM 720 N N . ASN A 1 90 ? 5.689 8.789 39.413 1.00 22.16 385 ASN A N 1
ATOM 721 C CA . ASN A 1 90 ? 5.871 8.192 40.730 1.00 23.68 385 ASN A CA 1
ATOM 722 C C . ASN A 1 90 ? 5.409 6.740 40.677 1.00 22.01 385 ASN A C 1
ATOM 723 O O . ASN A 1 90 ? 4.906 6.288 39.648 1.00 24.43 385 ASN A O 1
ATOM 728 N N . TYR A 1 91 ? 5.574 6.012 41.777 1.00 22.10 386 TYR A N 1
ATOM 729 C CA . TYR A 1 91 ? 5.177 4.609 41.815 1.00 23.10 386 TYR A CA 1
ATOM 730 C C . TYR A 1 91 ? 3.714 4.402 41.445 1.00 24.47 386 TYR A C 1
ATOM 731 O O . TYR A 1 91 ? 3.363 3.427 40.777 1.00 21.93 386 TYR A O 1
ATOM 740 N N . GLU A 1 92 ? 2.867 5.321 41.897 1.00 25.10 387 GLU A N 1
ATOM 741 C CA . GLU A 1 92 ? 1.436 5.261 41.627 1.00 26.31 387 GLU A CA 1
ATOM 742 C C . GLU A 1 92 ? 1.165 5.131 40.130 1.00 24.17 387 GLU A C 1
ATOM 743 O O . GLU A 1 92 ? 0.469 4.209 39.692 1.00 23.27 387 GLU A O 1
ATOM 749 N N . LYS A 1 93 ? 1.720 6.052 39.350 1.00 21.82 388 LYS A N 1
ATOM 750 C CA . LYS A 1 93 ? 1.546 6.037 37.900 1.00 24.89 388 LYS A CA 1
ATOM 751 C C . LYS A 1 93 ? 2.296 4.869 37.265 1.00 24.78 388 LYS A C 1
ATOM 752 O O . LYS A 1 93 ? 1.868 4.335 36.242 1.00 23.25 388 LYS A O 1
ATOM 758 N N . LEU A 1 94 ? 3.418 4.481 37.867 1.00 23.07 389 LEU A N 1
ATOM 759 C CA . LEU A 1 94 ? 4.208 3.369 37.345 1.00 24.03 389 LEU A CA 1
ATOM 760 C C . LEU A 1 94 ? 3.403 2.077 37.409 1.00 23.92 389 LEU A C 1
ATOM 761 O O . LEU A 1 94 ? 3.308 1.338 36.428 1.00 23.60 389 LEU A O 1
ATOM 766 N N . SER A 1 95 ? 2.831 1.813 38.579 1.00 24.09 390 SER A N 1
ATOM 767 C CA . SER A 1 95 ? 2.038 0.612 38.800 1.00 23.69 390 SER A CA 1
ATOM 768 C C . SER A 1 95 ? 0.824 0.576 37.881 1.00 23.29 390 SER A C 1
ATOM 769 O O . SER A 1 95 ? 0.418 -0.490 37.416 1.00 20.14 390 SER A O 1
ATOM 772 N N . ARG A 1 96 ? 0.231 1.736 37.626 1.00 22.35 391 ARG A N 1
ATOM 773 C CA . ARG A 1 96 ? -0.921 1.781 36.742 1.00 25.54 391 ARG A CA 1
ATOM 774 C C . ARG A 1 96 ? -0.451 1.409 35.340 1.00 25.61 391 ARG A C 1
ATOM 775 O O . ARG A 1 96 ? -1.161 0.731 34.595 1.00 24.19 391 ARG A O 1
ATOM 783 N N . GLY A 1 97 ? 0.763 1.832 35.000 1.00 22.54 392 GLY A N 1
ATOM 784 C CA . GLY A 1 97 ? 1.313 1.507 33.696 1.00 23.05 392 GLY A CA 1
ATOM 785 C C . GLY A 1 97 ? 1.541 0.012 33.568 1.00 22.86 392 GLY A C 1
ATOM 786 O O . GLY A 1 97 ? 1.362 -0.565 32.492 1.00 24.36 392 GLY A O 1
ATOM 787 N N . LEU A 1 98 ? 1.939 -0.625 34.667 1.00 21.31 393 LEU A N 1
ATOM 788 C CA . LEU A 1 98 ? 2.178 -2.063 34.660 1.00 20.57 393 LEU A CA 1
ATOM 789 C C . LEU A 1 98 ? 0.870 -2.822 34.497 1.00 20.49 393 LEU A C 1
ATOM 790 O O . LEU A 1 98 ? 0.803 -3.817 33.775 1.00 20.65 393 LEU A O 1
ATOM 795 N N . ARG A 1 99 ? -0.175 -2.347 35.164 1.00 21.48 394 ARG A N 1
ATOM 796 C CA . ARG A 1 99 ? -1.477 -2.995 35.080 1.00 21.53 394 ARG A CA 1
ATOM 797 C C . ARG A 1 99 ? -2.090 -2.862 33.686 1.00 21.98 394 ARG A C 1
ATOM 798 O O . ARG A 1 99 ? -2.873 -3.712 33.259 1.00 20.77 394 ARG A O 1
ATOM 806 N N . TYR A 1 100 ? -1.724 -1.798 32.980 1.00 21.38 395 TYR A N 1
ATOM 807 C CA . TYR A 1 100 ? -2.214 -1.558 31.623 1.00 23.13 395 TYR A CA 1
ATOM 808 C C . TYR A 1 100 ? -1.734 -2.653 30.666 1.00 23.58 395 TYR A C 1
ATOM 809 O O . 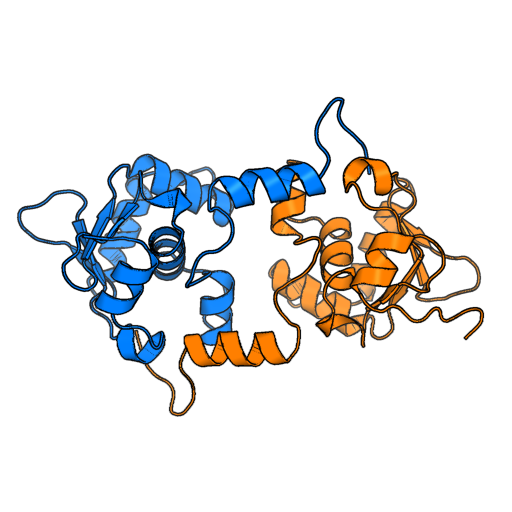TYR A 1 100 ? -2.382 -2.944 29.658 1.00 23.78 395 TYR A O 1
ATOM 818 N N . TYR A 1 101 ? -0.594 -3.252 30.981 1.00 19.71 396 TYR A N 1
ATOM 819 C CA . TYR A 1 101 ? -0.039 -4.290 30.126 1.00 18.99 396 TYR A CA 1
ATOM 820 C C . TYR A 1 101 ? -0.676 -5.656 30.316 1.00 18.84 396 TYR A C 1
ATOM 821 O O . TYR A 1 101 ? -0.391 -6.582 29.558 1.00 17.21 396 TYR A O 1
ATOM 830 N N . TYR A 1 102 ? -1.535 -5.785 31.324 1.00 18.03 397 TYR A N 1
ATOM 831 C CA . TYR A 1 102 ? -2.192 -7.061 31.599 1.00 20.49 397 TYR A CA 1
ATOM 832 C C . TYR A 1 102 ? -3.071 -7.506 30.433 1.00 20.41 397 TYR A C 1
ATOM 833 O O . TYR A 1 102 ? -2.913 -8.609 29.915 1.00 20.08 397 TYR A O 1
ATOM 842 N N . ASP A 1 103 ? -4.000 -6.638 30.040 1.00 21.24 398 ASP A N 1
ATOM 843 C CA . ASP A 1 103 ? -4.935 -6.914 28.949 1.00 26.42 398 ASP A CA 1
ATOM 844 C C . ASP A 1 103 ? -4.214 -7.182 27.634 1.00 24.47 398 ASP A C 1
ATOM 845 O O . ASP A 1 103 ? -4.640 -8.023 26.839 1.00 25.28 398 ASP A O 1
ATOM 850 N N . LYS A 1 104 ? -3.123 -6.459 27.413 1.00 21.27 399 LYS A N 1
ATOM 851 C CA . LYS A 1 104 ? -2.333 -6.602 26.197 1.00 20.14 399 LYS A CA 1
ATOM 852 C C . LYS A 1 104 ? -1.419 -7.823 26.227 1.00 15.14 399 LYS A C 1
ATOM 853 O O . LYS A 1 104 ? -0.699 -8.082 25.266 1.00 14.30 399 LYS A O 1
ATOM 859 N N . ASN A 1 105 ? -1.447 -8.566 27.331 1.00 14.77 400 ASN A N 1
ATOM 860 C CA . ASN A 1 105 ? -0.610 -9.752 27.486 1.00 13.71 400 ASN A CA 1
ATOM 861 C C . ASN A 1 105 ? 0.859 -9.478 27.196 1.00 12.77 400 ASN A C 1
ATOM 862 O O . ASN A 1 105 ? 1.524 -10.221 26.466 1.00 12.61 400 ASN A O 1
ATOM 867 N N . ILE A 1 106 ? 1.365 -8.397 27.777 1.00 10.89 401 ILE A N 1
ATOM 868 C CA . ILE A 1 106 ? 2.763 -8.038 27.613 1.00 11.09 401 ILE A CA 1
ATOM 869 C C . ILE A 1 106 ? 3.446 -8.322 28.948 1.00 12.61 401 ILE A C 1
ATOM 870 O O . ILE A 1 106 ? 4.515 -8.932 28.991 1.00 11.97 401 ILE A O 1
ATOM 875 N N . ILE A 1 107 ? 2.801 -7.898 30.033 1.00 12.32 402 ILE A N 1
ATOM 876 C CA . ILE A 1 107 ? 3.306 -8.115 31.384 1.00 13.94 402 ILE A CA 1
ATOM 877 C C . ILE A 1 107 ? 2.162 -8.538 32.302 1.00 12.54 402 ILE A C 1
ATOM 878 O O . ILE A 1 107 ? 1.065 -7.988 32.216 1.00 15.74 402 ILE A O 1
ATOM 883 N N . HIS A 1 108 ? 2.418 -9.524 33.157 1.00 12.45 403 HIS A N 1
ATOM 884 C CA . HIS A 1 108 ? 1.427 -9.989 34.131 1.00 15.74 403 HIS A CA 1
ATOM 885 C C . HIS A 1 108 ? 2.046 -9.947 35.526 1.00 16.10 403 HIS A C 1
ATOM 886 O O . HIS A 1 108 ? 3.264 -10.023 35.676 1.00 18.33 403 HIS A O 1
ATOM 893 N N . LYS A 1 109 ? 1.203 -9.831 36.548 1.00 17.95 404 LYS A N 1
ATOM 894 C CA . LYS A 1 109 ? 1.682 -9.771 37.928 1.00 18.74 404 LYS A CA 1
ATOM 895 C C . LYS A 1 109 ? 1.650 -11.143 38.597 1.00 19.29 404 LYS A C 1
ATOM 896 O O . LYS A 1 109 ? 0.674 -11.883 38.461 1.00 21.78 404 LYS A O 1
ATOM 902 N N . THR A 1 110 ? 2.719 -11.486 39.313 1.00 18.00 405 THR A N 1
ATOM 903 C CA . THR A 1 110 ? 2.794 -12.771 39.999 1.00 18.09 405 THR A CA 1
ATOM 904 C C . THR A 1 110 ? 1.914 -12.768 41.241 1.00 20.60 405 THR A C 1
ATOM 905 O O . THR A 1 110 ? 2.043 -11.903 42.106 1.00 19.49 405 THR A O 1
ATOM 909 N N . ALA A 1 111 ? 1.017 -13.744 41.319 1.00 21.71 406 ALA A N 1
ATOM 910 C CA . ALA A 1 111 ? 0.112 -13.861 42.452 1.00 23.25 406 ALA A CA 1
ATOM 911 C C . ALA A 1 111 ? 0.851 -14.347 43.694 1.00 23.05 406 ALA A C 1
ATOM 912 O O . ALA A 1 111 ? 1.781 -15.155 43.601 1.00 24.37 406 ALA A O 1
ATOM 914 N N . GLY A 1 112 ? 0.430 -13.853 44.855 1.00 25.10 407 GLY A N 1
ATOM 915 C CA . GLY A 1 112 ? 1.043 -14.265 46.104 1.00 25.64 407 GLY A CA 1
ATOM 916 C C . GLY A 1 112 ? 2.325 -13.540 46.457 1.00 27.34 407 GLY A C 1
ATOM 917 O O . GLY A 1 112 ? 2.956 -13.842 47.471 1.00 29.47 407 GLY A O 1
ATOM 918 N N . LYS A 1 113 ? 2.719 -12.585 45.622 1.00 25.22 408 LYS A N 1
ATOM 919 C CA . LYS A 1 113 ? 3.937 -11.823 45.865 1.00 23.07 408 LYS A CA 1
ATOM 920 C C . LYS A 1 113 ? 3.671 -10.336 45.696 1.00 22.38 408 LYS A C 1
ATOM 921 O O . LYS A 1 113 ? 2.615 -9.935 45.213 1.00 22.86 408 LYS A O 1
ATOM 927 N N . ARG A 1 114 ? 4.636 -9.519 46.102 1.00 19.99 409 ARG A N 1
ATOM 928 C CA . ARG A 1 114 ? 4.509 -8.075 45.994 1.00 19.39 409 ARG A CA 1
ATOM 929 C C . ARG A 1 114 ? 5.638 -7.537 45.118 1.00 17.92 409 ARG A C 1
ATOM 930 O O . ARG A 1 114 ? 6.792 -7.931 45.276 1.00 20.30 409 ARG A O 1
ATOM 938 N N . TYR A 1 115 ? 5.286 -6.655 44.188 1.00 17.08 410 TYR A N 1
ATOM 939 C CA . TYR A 1 115 ? 6.240 -6.035 43.263 1.00 16.46 410 TYR A CA 1
ATOM 940 C C . TYR A 1 115 ? 6.888 -6.995 42.268 1.00 16.54 410 TYR A C 1
ATOM 941 O O . TYR A 1 115 ? 7.924 -6.674 41.684 1.00 14.52 410 TYR A O 1
ATOM 950 N N . VAL A 1 116 ? 6.286 -8.165 42.066 1.00 16.69 411 VAL A N 1
ATOM 951 C CA . VAL A 1 116 ? 6.834 -9.139 41.125 1.00 15.62 411 VAL A CA 1
ATOM 952 C C . VAL A 1 116 ? 5.942 -9.286 39.893 1.00 16.54 411 VAL A C 1
ATOM 953 O O . VAL A 1 116 ? 4.750 -9.576 40.000 1.00 14.50 411 VAL A O 1
ATOM 957 N N . TYR A 1 117 ? 6.545 -9.097 38.724 1.00 11.59 412 TYR A N 1
ATOM 958 C CA . TYR A 1 117 ? 5.835 -9.159 37.453 1.00 13.51 412 TYR A CA 1
ATOM 959 C C . TYR A 1 117 ? 6.542 -10.092 36.480 1.00 11.48 412 TYR A C 1
ATOM 960 O O . TYR A 1 117 ? 7.615 -10.601 36.772 1.00 10.61 412 TYR A O 1
ATOM 969 N N . ARG A 1 118 ? 5.938 -10.319 35.316 1.00 11.68 413 ARG A N 1
ATOM 970 C CA . ARG A 1 118 ? 6.540 -11.224 34.353 1.00 9.11 413 ARG A CA 1
ATOM 971 C C . ARG A 1 118 ? 6.162 -10.867 32.919 1.00 9.45 413 ARG A C 1
ATOM 972 O O . ARG A 1 118 ? 4.994 -10.619 32.625 1.00 11.02 413 ARG A O 1
ATOM 980 N N . PHE A 1 119 ? 7.152 -10.807 32.030 1.00 8.87 414 PHE A N 1
ATOM 981 C CA . PHE A 1 119 ? 6.863 -10.542 30.626 1.00 9.08 414 PHE A CA 1
ATOM 982 C C . PHE A 1 119 ? 6.226 -11.835 30.131 1.00 9.01 414 PHE A C 1
ATOM 983 O O . PHE A 1 119 ? 6.750 -12.919 30.386 1.00 10.79 414 PHE A O 1
ATOM 991 N N . VAL A 1 120 ? 5.103 -11.721 29.430 1.00 9.48 415 VAL A N 1
ATOM 992 C CA . VAL A 1 120 ? 4.421 -12.909 28.933 1.00 9.95 415 VAL A CA 1
ATOM 993 C C . VAL A 1 120 ? 4.314 -12.947 27.413 1.00 10.84 415 VAL A C 1
ATOM 994 O O . VAL A 1 120 ? 3.630 -13.813 26.857 1.00 10.10 415 VAL A O 1
ATOM 998 N N . CYS A 1 121 ? 4.978 -12.002 26.752 1.00 11.12 416 CYS A N 1
ATOM 999 C CA . CYS A 1 121 ? 5.021 -11.956 25.290 1.00 11.49 416 CYS A CA 1
ATOM 1000 C C . CYS A 1 121 ? 6.265 -12.756 24.894 1.00 10.04 416 CYS A C 1
ATOM 1001 O O . CYS A 1 121 ? 7.114 -13.038 25.744 1.00 9.34 416 CYS A O 1
ATOM 1004 N N . ASP A 1 122 ? 6.383 -13.122 23.619 1.00 8.23 417 ASP A N 1
ATOM 1005 C CA . ASP A 1 122 ? 7.517 -13.931 23.158 1.00 9.10 417 ASP A CA 1
ATOM 1006 C C . ASP A 1 122 ? 8.793 -13.121 22.972 1.00 9.39 417 ASP A C 1
ATOM 1007 O O . ASP A 1 122 ? 9.197 -12.805 21.847 1.00 11.18 417 ASP A O 1
ATOM 1012 N N . LEU A 1 123 ? 9.432 -12.778 24.081 1.00 9.90 418 LEU A N 1
ATOM 1013 C CA . LEU A 1 123 ? 10.662 -12.001 24.007 1.00 7.64 418 LEU A CA 1
ATOM 1014 C C . LEU A 1 123 ? 11.810 -12.815 23.422 1.00 6.17 418 LEU A C 1
ATOM 1015 O O . LEU A 1 123 ? 12.743 -12.253 22.862 1.00 10.20 418 LEU A O 1
ATOM 1020 N N . GLN A 1 124 ? 11.741 -14.137 23.545 1.00 8.15 419 GLN A N 1
ATOM 1021 C CA . GLN A 1 124 ? 12.799 -14.991 23.015 1.00 10.59 419 GLN A CA 1
ATOM 1022 C C . GLN A 1 124 ? 12.920 -14.786 21.506 1.00 9.69 419 GLN A C 1
ATOM 1023 O O . GLN A 1 124 ? 14.022 -14.616 20.975 1.00 11.03 419 GLN A O 1
ATOM 1029 N N . SER A 1 125 ? 11.784 -14.788 20.816 1.00 10.28 420 SER A N 1
ATOM 1030 C CA . SER A 1 125 ? 11.781 -14.596 19.367 1.00 11.91 420 SER A CA 1
ATOM 1031 C C . SER A 1 125 ? 12.078 -13.158 18.976 1.00 12.74 420 SER A C 1
ATOM 1032 O O . SER A 1 125 ? 12.703 -12.910 17.953 1.00 13.29 420 SER A O 1
ATOM 1035 N N . LEU A 1 126 ? 11.622 -12.207 19.786 1.00 11.02 421 LEU A N 1
ATOM 1036 C CA . LEU A 1 126 ? 11.865 -10.805 19.489 1.00 9.56 421 LEU A CA 1
ATOM 1037 C C . LEU A 1 126 ? 13.320 -10.417 19.716 1.00 9.64 421 LEU A C 1
ATOM 1038 O O . LEU A 1 126 ? 13.958 -9.817 18.857 1.00 10.73 421 LEU A O 1
ATOM 1043 N N . LEU A 1 127 ? 13.837 -10.773 20.885 1.00 9.40 422 LEU A N 1
ATOM 1044 C CA . LEU A 1 127 ? 15.194 -10.393 21.261 1.00 9.65 422 LEU A CA 1
ATOM 1045 C C . LEU A 1 127 ? 16.334 -11.250 20.746 1.00 13.20 422 LEU A C 1
ATOM 1046 O O . LEU A 1 127 ? 17.410 -10.735 20.450 1.00 11.28 422 LEU A O 1
ATOM 1051 N N . GLY A 1 128 ? 16.110 -12.556 20.647 1.00 12.80 423 GLY A N 1
ATOM 1052 C CA . GLY A 1 128 ? 17.179 -13.430 20.202 1.00 15.50 423 GLY A CA 1
ATOM 1053 C C . GLY A 1 128 ? 17.979 -13.926 21.395 1.00 15.77 423 GLY A C 1
ATOM 1054 O O . GLY A 1 128 ? 19.099 -14.417 21.241 1.00 16.08 423 GLY A O 1
ATOM 1055 N N . TYR A 1 129 ? 17.400 -13.774 22.585 1.00 15.20 424 TYR A N 1
ATOM 1056 C CA . TYR A 1 129 ? 18.012 -14.220 23.839 1.00 16.67 424 TYR A CA 1
ATOM 1057 C C . TYR A 1 129 ? 17.000 -15.004 24.661 1.00 16.67 424 TYR A C 1
ATOM 1058 O O . TYR A 1 129 ? 15.817 -14.659 24.691 1.00 17.49 424 TYR A O 1
ATOM 1067 N N . THR A 1 130 ? 17.460 -16.056 25.332 1.00 19.10 425 THR A N 1
ATOM 1068 C CA . THR A 1 130 ? 16.583 -16.823 26.204 1.00 19.01 425 THR A CA 1
ATOM 1069 C C . THR A 1 130 ? 16.781 -16.193 27.581 1.00 16.85 425 THR A C 1
ATOM 1070 O O . THR A 1 130 ? 17.798 -15.543 27.826 1.00 15.48 425 THR A O 1
ATOM 1074 N N . PRO A 1 131 ? 15.812 -16.358 28.490 1.00 17.21 426 PRO A N 1
ATOM 1075 C CA . PRO A 1 131 ? 16.012 -15.752 29.808 1.00 18.31 426 PRO A CA 1
ATOM 1076 C C . PRO A 1 131 ? 17.281 -16.276 30.476 1.00 18.32 426 PRO A C 1
ATOM 1077 O O . PRO A 1 131 ? 18.018 -15.518 31.104 1.00 17.44 426 PRO A O 1
ATOM 1081 N N . GLU A 1 132 ? 17.543 -17.572 30.313 1.00 20.50 427 GLU A N 1
ATOM 1082 C CA . GLU A 1 132 ? 18.733 -18.188 30.894 1.00 23.61 427 GLU A CA 1
ATOM 1083 C C . GLU A 1 132 ? 20.011 -17.504 30.414 1.00 20.52 427 GLU A C 1
ATOM 1084 O O . GLU A 1 132 ? 20.935 -17.285 31.198 1.00 22.89 427 GLU A O 1
ATOM 1090 N N . GLU A 1 133 ? 20.066 -17.171 29.128 1.00 20.08 428 GLU A N 1
ATOM 1091 C CA . GLU A 1 133 ? 21.243 -16.513 28.566 1.00 18.70 428 GLU A CA 1
ATOM 1092 C C . GLU A 1 133 ? 21.444 -15.125 29.169 1.00 19.21 428 GLU A C 1
ATOM 1093 O O . GLU A 1 133 ? 22.564 -14.737 29.492 1.00 16.15 428 GLU A O 1
ATOM 1099 N N . LEU A 1 134 ? 20.360 -14.373 29.309 1.00 18.67 429 LEU A N 1
ATOM 1100 C CA . LEU A 1 134 ? 20.461 -13.042 29.888 1.00 16.92 429 LEU A CA 1
ATOM 1101 C C . LEU A 1 134 ? 20.832 -13.146 31.365 1.00 16.41 429 LEU A C 1
ATOM 1102 O O . LEU A 1 134 ? 21.647 -12.367 31.861 1.00 18.57 429 LEU A O 1
ATOM 1107 N N . HIS A 1 135 ? 20.242 -14.109 32.066 1.00 18.19 430 HIS A N 1
ATOM 1108 C CA . HIS A 1 135 ? 20.556 -14.294 33.478 1.00 19.42 430 HIS A CA 1
ATOM 1109 C C . HIS A 1 135 ? 22.057 -14.523 33.626 1.00 20.92 430 HIS A C 1
ATOM 1110 O O . HIS A 1 135 ? 22.698 -13.973 34.522 1.00 19.91 430 HIS A O 1
ATOM 1117 N N . ALA A 1 136 ? 22.616 -15.333 32.733 1.00 22.09 431 ALA A N 1
ATOM 1118 C CA . ALA A 1 136 ? 24.043 -15.636 32.767 1.00 24.11 431 ALA A CA 1
ATOM 1119 C C . ALA A 1 136 ? 24.889 -14.385 32.539 1.00 25.23 431 ALA A C 1
ATOM 1120 O O . ALA A 1 136 ? 25.845 -14.127 33.274 1.00 25.99 431 ALA A O 1
ATOM 1122 N N . MET A 1 137 ? 24.531 -13.604 31.526 1.00 22.67 432 MET A N 1
ATOM 1123 C CA . MET A 1 137 ? 25.260 -12.381 31.210 1.00 23.04 432 MET A CA 1
ATOM 1124 C C . MET A 1 137 ? 25.198 -11.373 32.355 1.00 22.83 432 MET A C 1
ATOM 1125 O O . MET A 1 137 ? 26.114 -10.576 32.537 1.00 24.30 432 MET A O 1
ATOM 1130 N N . LEU A 1 138 ? 24.112 -11.421 33.118 1.00 21.67 433 LEU A N 1
ATOM 1131 C CA . LEU A 1 138 ? 23.896 -10.492 34.221 1.00 23.02 433 LEU A CA 1
ATOM 1132 C C . LEU A 1 138 ? 24.180 -11.077 35.599 1.00 24.67 433 LEU A C 1
ATOM 1133 O O . LEU A 1 138 ? 23.912 -10.437 36.621 1.00 25.24 433 LEU A O 1
ATOM 1138 N N . ASP A 1 139 ? 24.718 -12.292 35.624 1.00 26.65 434 ASP A N 1
ATOM 1139 C CA . ASP A 1 139 ? 25.043 -12.970 36.872 1.00 32.46 434 ASP A CA 1
ATOM 1140 C C . ASP A 1 139 ? 23.835 -13.155 37.789 1.00 34.20 434 ASP A C 1
ATOM 1141 O O . ASP A 1 139 ? 23.909 -12.877 38.987 1.00 35.93 434 ASP A O 1
ATOM 1146 N N . VAL A 1 140 ? 22.725 -13.625 37.227 1.00 34.99 435 VAL A N 1
ATOM 1147 C CA . VAL A 1 140 ? 21.516 -13.863 38.009 1.00 37.31 435 VAL A CA 1
ATOM 1148 C C . VAL A 1 140 ? 21.462 -15.329 38.424 1.00 41.49 435 VAL A C 1
ATOM 1149 O O . VAL A 1 140 ? 21.656 -16.222 37.597 1.00 41.90 435 VAL A O 1
ATOM 1153 N N . LYS A 1 141 ? 21.200 -15.572 39.705 1.00 45.07 436 LYS A N 1
ATOM 1154 C CA . LYS A 1 141 ? 21.121 -16.933 40.225 1.00 49.60 436 LYS A CA 1
ATOM 1155 C C . LYS A 1 141 ? 19.674 -17.277 40.574 1.00 51.32 436 LYS A C 1
ATOM 1156 O O . LYS A 1 141 ? 18.862 -16.335 40.700 1.00 52.90 436 LYS A O 1
ATOM 1162 N N . PRO A 1 142 ? 19.373 -18.481 40.720 1.00 53.06 437 PRO A N 1
ATOM 1163 N N . MET B 1 1 ? 8.374 -9.368 22.064 1.00 70.06 296 MET B N 1
ATOM 1164 C CA . MET B 1 1 ? 6.934 -9.733 22.140 1.00 69.16 296 MET B CA 1
ATOM 1165 C C . MET B 1 1 ? 6.442 -10.352 20.839 1.00 69.46 296 MET B C 1
ATOM 1166 O O . MET B 1 1 ? 5.364 -10.942 20.789 1.00 69.79 296 MET B O 1
ATOM 1171 N N . ASN B 1 2 ? 7.242 -10.217 19.787 1.00 69.61 297 ASN B N 1
ATOM 1172 C CA . ASN B 1 2 ? 6.898 -10.762 18.481 1.00 70.16 297 ASN B CA 1
ATOM 1173 C C . ASN B 1 2 ? 8.150 -10.885 17.615 1.00 70.47 297 ASN B C 1
ATOM 1174 O O . ASN B 1 2 ? 9.171 -10.254 17.891 1.00 70.40 297 ASN B O 1
ATOM 1179 N N . HIS B 1 3 ? 8.072 -11.700 16.569 1.00 70.19 298 HIS B N 1
ATOM 1180 C CA . HIS B 1 3 ? 9.211 -11.907 15.683 1.00 70.39 298 HIS B CA 1
ATOM 1181 C C . HIS B 1 3 ? 8.919 -11.504 14.242 1.00 70.03 298 HIS B C 1
ATOM 1182 O O . HIS B 1 3 ? 7.784 -11.598 13.776 1.00 70.39 298 HIS B O 1
ATOM 1189 N N . LYS B 1 4 ? 9.957 -11.053 13.545 1.00 69.48 299 LYS B N 1
ATOM 1190 C CA . LYS B 1 4 ? 9.834 -10.653 12.150 1.00 68.62 299 LYS B CA 1
ATOM 1191 C C . LYS B 1 4 ? 10.372 -11.779 11.275 1.00 67.48 299 LYS B C 1
ATOM 1192 O O . LYS B 1 4 ? 11.220 -12.556 11.707 1.00 67.69 299 LYS B O 1
ATOM 1198 N N . PRO B 1 5 ? 9.889 -11.881 10.028 1.00 66.16 300 PRO B N 1
ATOM 1199 C CA . PRO B 1 5 ? 10.368 -12.950 9.148 1.00 64.16 300 PRO B CA 1
ATOM 1200 C C . PRO B 1 5 ? 11.891 -13.046 9.042 1.00 61.80 300 PRO B C 1
ATOM 1201 O O . PRO B 1 5 ? 12.427 -14.089 8.656 1.00 62.13 300 PRO B O 1
ATOM 1205 N N . LYS B 1 6 ? 12.589 -11.973 9.400 1.00 57.93 301 LYS B N 1
ATOM 1206 C CA . LYS B 1 6 ? 14.044 -11.981 9.325 1.00 53.51 301 LYS B CA 1
ATOM 1207 C C . LYS B 1 6 ? 14.729 -11.064 10.336 1.00 48.72 301 LYS B C 1
ATOM 1208 O O . LYS B 1 6 ? 14.465 -9.863 10.378 1.00 49.63 301 LYS B O 1
ATOM 1214 N N . GLY B 1 7 ? 15.604 -11.642 11.153 1.00 43.13 302 GLY B N 1
ATOM 1215 C CA . GLY B 1 7 ? 16.356 -10.860 12.120 1.00 32.40 302 GLY B CA 1
ATOM 1216 C C . GLY B 1 7 ? 15.760 -10.529 13.479 1.00 26.96 302 GLY B C 1
ATOM 1217 O O . GLY B 1 7 ? 14.727 -9.867 13.582 1.00 24.66 302 GLY B O 1
ATOM 1218 N N . THR B 1 8 ? 16.443 -10.990 14.523 1.00 16.88 303 THR B N 1
ATOM 1219 C CA . THR B 1 8 ? 16.056 -10.746 15.910 1.00 14.46 303 THR B CA 1
ATOM 1220 C C . THR B 1 8 ? 16.722 -9.432 16.319 1.00 12.36 303 THR B C 1
ATOM 1221 O O . THR B 1 8 ? 17.507 -8.865 15.555 1.00 11.21 303 THR B O 1
ATOM 1225 N N . PHE B 1 9 ? 16.426 -8.955 17.521 1.00 10.63 304 PHE B N 1
ATOM 1226 C CA . PHE B 1 9 ? 17.045 -7.718 17.999 1.00 9.08 304 PHE B CA 1
ATOM 1227 C C . PHE B 1 9 ? 18.563 -7.897 18.089 1.00 9.65 304 PHE B C 1
ATOM 1228 O O . PHE B 1 9 ? 19.328 -6.990 17.748 1.00 10.59 304 PHE B O 1
ATOM 1236 N N . LYS B 1 10 ? 18.993 -9.060 18.565 1.00 8.94 305 LYS B N 1
ATOM 1237 C CA . LYS B 1 10 ? 20.418 -9.343 18.694 1.00 12.19 305 LYS B CA 1
ATOM 1238 C C . LYS B 1 10 ? 21.093 -9.197 17.329 1.00 11.34 305 LYS B C 1
ATOM 1239 O O . LYS B 1 10 ? 22.192 -8.650 17.230 1.00 12.46 305 LYS B O 1
ATOM 1245 N N . ASP B 1 11 ? 20.436 -9.676 16.274 1.00 14.73 306 ASP B N 1
ATOM 1246 C CA . ASP B 1 11 ? 21.000 -9.564 14.929 1.00 13.30 306 ASP B CA 1
ATOM 1247 C C . ASP B 1 11 ? 21.036 -8.109 14.488 1.00 14.60 306 ASP B C 1
ATOM 1248 O O . ASP B 1 11 ? 21.993 -7.663 13.856 1.00 13.57 306 ASP B O 1
ATOM 1253 N N . TYR B 1 12 ? 19.964 -7.388 14.805 1.00 13.30 307 TYR B N 1
ATOM 1254 C CA . TYR B 1 12 ? 19.825 -5.974 14.470 1.00 14.14 307 TYR B CA 1
ATOM 1255 C C . TYR B 1 12 ? 20.983 -5.172 15.054 1.00 12.25 307 TYR B C 1
ATOM 1256 O O . TYR B 1 12 ? 21.598 -4.353 14.366 1.00 13.63 307 TYR B O 1
ATOM 1265 N N . VAL B 1 13 ? 21.277 -5.411 16.329 1.00 11.84 308 VAL B N 1
ATOM 1266 C CA . VAL B 1 13 ? 22.368 -4.712 16.993 1.00 11.14 308 VAL B CA 1
ATOM 1267 C C . VAL B 1 13 ? 23.710 -5.067 16.351 1.00 12.62 308 VAL B C 1
ATOM 1268 O O . VAL B 1 13 ? 24.524 -4.189 16.066 1.00 12.93 308 VAL B O 1
ATOM 1272 N N . ARG B 1 14 ? 23.937 -6.355 16.117 1.00 13.04 309 ARG B N 1
ATOM 1273 C CA . ARG B 1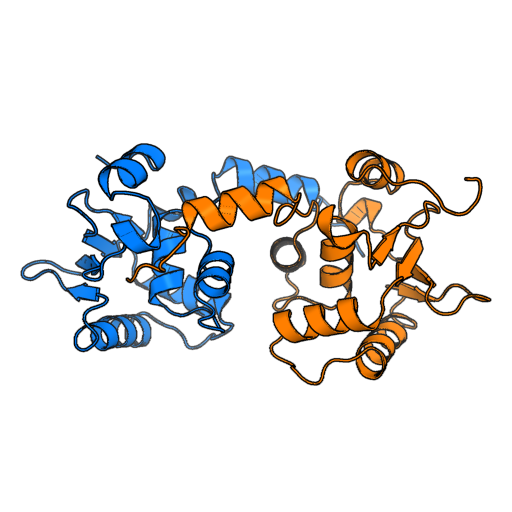 14 ? 25.191 -6.800 15.512 1.00 14.67 309 ARG B CA 1
ATOM 1274 C C . ARG B 1 14 ? 25.422 -6.191 14.133 1.00 15.89 309 ARG B C 1
ATOM 1275 O O . ARG B 1 14 ? 26.530 -5.742 13.823 1.00 18.30 309 ARG B O 1
ATOM 1283 N N . ASP B 1 15 ? 24.385 -6.184 13.301 1.00 15.29 310 ASP B N 1
ATOM 1284 C CA . ASP B 1 15 ? 24.509 -5.632 11.962 1.00 17.65 310 ASP B CA 1
ATOM 1285 C C . ASP B 1 15 ? 24.782 -4.126 11.983 1.00 18.69 310 ASP B C 1
ATOM 1286 O O . ASP B 1 15 ? 25.534 -3.622 11.155 1.00 19.84 310 ASP B O 1
ATOM 1291 N N . ARG B 1 16 ? 24.180 -3.408 12.926 1.00 16.57 311 ARG B N 1
ATOM 1292 C CA . ARG B 1 16 ? 24.428 -1.971 13.018 1.00 15.37 311 ARG B CA 1
ATOM 1293 C C . ARG B 1 16 ? 25.867 -1.760 13.472 1.00 13.70 311 ARG B C 1
ATOM 1294 O O . ARG B 1 16 ? 26.553 -0.850 12.998 1.00 14.88 311 ARG B O 1
ATOM 1302 N N . ALA B 1 17 ? 26.330 -2.611 14.382 1.00 12.71 312 ALA B N 1
ATOM 1303 C CA . ALA B 1 17 ? 27.695 -2.517 14.886 1.00 16.06 312 ALA B CA 1
ATOM 1304 C C . ALA B 1 17 ? 28.723 -2.737 13.778 1.00 18.85 312 ALA B C 1
ATOM 1305 O O . ALA B 1 17 ? 29.770 -2.082 13.746 1.00 19.40 312 ALA B O 1
ATOM 1307 N N . ASP B 1 18 ? 28.429 -3.660 12.868 1.00 20.52 313 ASP B N 1
ATOM 1308 C CA . ASP B 1 18 ? 29.352 -3.938 11.775 1.00 23.39 313 ASP B CA 1
ATOM 1309 C C . ASP B 1 18 ? 29.387 -2.789 10.773 1.00 23.88 313 ASP B C 1
ATOM 1310 O O . ASP B 1 18 ? 30.227 -2.760 9.873 1.00 27.20 313 ASP B O 1
ATOM 1315 N N . LEU B 1 19 ? 28.470 -1.841 10.938 1.00 20.32 314 LEU B N 1
ATOM 1316 C CA . LEU B 1 19 ? 28.408 -0.669 10.075 1.00 17.78 314 LEU B CA 1
ATOM 1317 C C . LEU B 1 19 ? 28.961 0.535 10.834 1.00 16.59 314 LEU B C 1
ATOM 1318 O O . LEU B 1 19 ? 28.799 1.683 10.409 1.00 18.39 314 LEU B O 1
ATOM 1323 N N . ASN B 1 20 ? 29.603 0.251 11.964 1.00 15.79 315 ASN B N 1
ATOM 1324 C CA . ASN B 1 20 ? 30.212 1.268 12.820 1.00 16.61 315 ASN B CA 1
ATOM 1325 C C . ASN B 1 20 ? 29.213 2.227 13.448 1.00 15.90 315 ASN B C 1
ATOM 1326 O O . ASN B 1 20 ? 29.543 3.378 13.743 1.00 15.50 315 ASN B O 1
ATOM 1331 N N . LYS B 1 21 ? 27.991 1.754 13.659 1.00 13.56 316 LYS B N 1
ATOM 1332 C CA . LYS B 1 21 ? 26.958 2.592 14.259 1.00 12.96 316 LYS B CA 1
ATOM 1333 C C . LYS B 1 21 ? 26.858 2.353 15.757 1.00 12.91 316 LYS B C 1
ATOM 1334 O O . LYS B 1 21 ? 27.423 1.392 16.285 1.00 15.22 316 LYS B O 1
ATOM 1340 N N . ASP B 1 22 ? 26.148 3.254 16.431 1.00 13.94 317 ASP B N 1
ATOM 1341 C CA . ASP B 1 22 ? 25.866 3.133 17.857 1.00 12.47 317 ASP B CA 1
ATOM 1342 C C . ASP B 1 22 ? 26.990 3.229 18.875 1.00 13.26 317 ASP B C 1
ATOM 1343 O O . ASP B 1 22 ? 26.780 2.879 20.036 1.00 14.26 317 ASP B O 1
ATOM 1348 N N . LYS B 1 23 ? 28.168 3.694 18.469 1.00 13.05 318 LYS B N 1
ATOM 1349 C CA . LYS B 1 23 ? 29.285 3.819 19.406 1.00 13.66 318 LYS B CA 1
ATOM 1350 C C . LYS B 1 23 ? 29.947 5.194 19.335 1.00 12.23 318 LYS B C 1
ATOM 1351 O O . LYS B 1 23 ? 31.162 5.305 19.187 1.00 13.95 318 LYS B O 1
ATOM 1357 N N . PRO B 1 24 ? 29.153 6.264 19.430 1.00 10.78 319 PRO B N 1
ATOM 1358 C CA . PRO B 1 24 ? 29.785 7.585 19.367 1.00 10.37 319 PRO B CA 1
ATOM 1359 C C . PRO B 1 24 ? 30.709 7.812 20.559 1.00 11.31 319 PRO B C 1
ATOM 1360 O O . PRO B 1 24 ? 30.409 7.376 21.671 1.00 11.31 319 PRO B O 1
ATOM 1364 N N . VAL B 1 25 ? 31.833 8.490 20.330 1.00 11.20 320 VAL B N 1
ATOM 1365 C CA . VAL B 1 25 ? 32.768 8.754 21.417 1.00 11.31 320 VAL B CA 1
ATOM 1366 C C . VAL B 1 25 ? 32.112 9.682 22.426 1.00 10.52 320 VAL B C 1
ATOM 1367 O O . VAL B 1 25 ? 32.341 9.570 23.635 1.00 12.27 320 VAL B O 1
ATOM 1371 N N . ILE B 1 26 ? 31.294 10.603 21.926 1.00 9.54 321 ILE B N 1
ATOM 1372 C CA . ILE B 1 26 ? 30.612 11.559 22.787 1.00 10.19 321 ILE B CA 1
ATOM 1373 C C . ILE B 1 26 ? 29.093 11.464 22.610 1.00 10.12 321 ILE B C 1
ATOM 1374 O O . ILE B 1 26 ? 28.499 12.236 21.859 1.00 10.63 321 ILE B O 1
ATOM 1379 N N . PRO B 1 27 ? 28.448 10.503 23.291 1.00 11.26 322 PRO B N 1
ATOM 1380 C CA . PRO B 1 27 ? 26.992 10.341 23.184 1.00 11.46 322 PRO B CA 1
ATOM 1381 C C . PRO B 1 27 ? 26.307 11.592 23.735 1.00 10.66 322 PRO B C 1
ATOM 1382 O O . PRO B 1 27 ? 26.660 12.063 24.813 1.00 10.27 322 PRO B O 1
ATOM 1386 N N . ALA B 1 28 ? 25.331 12.118 23.002 1.00 10.78 323 ALA B N 1
ATOM 1387 C CA . ALA B 1 28 ? 24.627 13.324 23.424 1.00 10.57 323 ALA B CA 1
ATOM 1388 C C . ALA B 1 28 ? 23.936 13.186 24.779 1.00 10.15 323 ALA B C 1
ATOM 1389 O O . ALA B 1 28 ? 24.006 14.095 25.606 1.00 12.43 323 ALA B O 1
ATOM 1391 N N . ALA B 1 29 ? 23.274 12.056 25.003 1.00 10.90 324 ALA B N 1
ATOM 1392 C CA . ALA B 1 29 ? 22.578 11.846 26.271 1.00 12.00 324 ALA B CA 1
ATOM 1393 C C . ALA B 1 29 ? 23.559 11.861 27.438 1.00 12.18 324 ALA B C 1
ATOM 1394 O O . ALA B 1 29 ? 23.272 12.426 28.493 1.00 12.51 324 ALA B O 1
ATOM 1396 N N . ALA B 1 30 ? 24.721 11.243 27.247 1.00 12.20 325 ALA B N 1
ATOM 1397 C CA . ALA B 1 30 ? 25.736 11.210 28.290 1.00 11.42 325 ALA B CA 1
ATOM 1398 C C . ALA B 1 30 ? 26.275 12.615 28.550 1.00 11.59 325 ALA B C 1
ATOM 1399 O O . ALA B 1 30 ? 26.459 13.022 29.695 1.00 10.74 325 ALA B O 1
ATOM 1401 N N . LEU B 1 31 ? 26.531 13.358 27.481 1.00 9.70 326 LEU B N 1
ATOM 1402 C CA . LEU B 1 31 ? 27.049 14.708 27.627 1.00 8.49 326 LEU B CA 1
ATOM 1403 C C . LEU B 1 31 ? 26.034 15.619 28.327 1.00 10.04 326 LEU B C 1
ATOM 1404 O O . LEU B 1 31 ? 26.418 16.494 29.107 1.00 12.65 326 LEU B O 1
ATOM 1409 N N . ALA B 1 32 ? 24.747 15.417 28.051 1.00 10.06 327 ALA B N 1
ATOM 1410 C CA . ALA B 1 32 ? 23.710 16.223 28.696 1.00 13.54 327 ALA B CA 1
ATOM 1411 C C . ALA B 1 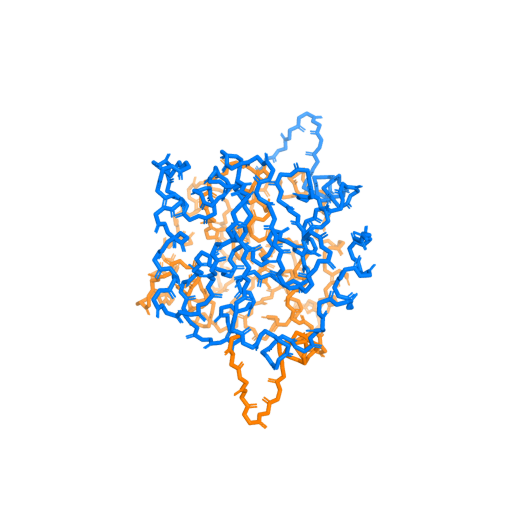32 ? 23.699 15.893 30.186 1.00 12.76 327 ALA B C 1
ATOM 1412 O O . ALA B 1 32 ? 23.508 16.772 31.025 1.00 14.15 327 ALA B O 1
ATOM 1414 N N . GLY B 1 33 ? 23.904 14.617 30.504 1.00 13.24 328 GLY B N 1
ATOM 1415 C CA . GLY B 1 33 ? 23.926 14.195 31.894 1.00 14.63 328 GLY B CA 1
ATOM 1416 C C . GLY B 1 33 ? 25.114 14.806 32.609 1.00 14.92 328 GLY B C 1
ATOM 1417 O O . GLY B 1 33 ? 25.007 15.296 33.735 1.00 16.88 328 GLY B O 1
ATOM 1418 N N . TYR B 1 34 ? 26.261 14.783 31.938 1.00 12.29 329 TYR B N 1
ATOM 1419 C CA . TYR B 1 34 ? 27.486 15.335 32.493 1.00 14.10 329 TYR B CA 1
ATOM 1420 C C . TYR B 1 34 ? 27.379 16.847 32.722 1.00 13.98 329 TYR B C 1
ATOM 1421 O O . TYR B 1 34 ? 27.790 17.351 33.768 1.00 17.68 329 TYR B O 1
ATOM 1430 N N . THR B 1 35 ? 26.828 17.562 31.748 1.00 15.45 330 THR B N 1
ATOM 1431 C CA . THR B 1 35 ? 26.690 19.011 31.857 1.00 16.44 330 THR B CA 1
ATOM 1432 C C . THR B 1 35 ? 25.443 19.429 32.631 1.00 18.38 330 THR B C 1
ATOM 1433 O O . THR B 1 35 ? 25.305 20.596 33.000 1.00 21.49 330 THR B O 1
ATOM 1437 N N . GLY B 1 36 ? 24.546 18.477 32.877 1.00 17.92 331 GLY B N 1
ATOM 1438 C CA . GLY B 1 36 ? 23.317 18.776 33.600 1.00 20.84 331 GLY B CA 1
ATOM 1439 C C . GLY B 1 36 ? 22.415 19.722 32.831 1.00 22.88 331 GLY B C 1
ATOM 1440 O O . GLY B 1 36 ? 21.761 20.585 33.419 1.00 24.98 331 GLY B O 1
ATOM 1441 N N . SER B 1 37 ? 22.364 19.556 31.512 1.00 21.84 332 SER B N 1
ATOM 1442 C CA . SER B 1 37 ? 21.544 20.417 30.664 1.00 23.72 332 SER B CA 1
ATOM 1443 C C . SER B 1 37 ? 20.099 19.938 30.567 1.00 24.47 332 SER B C 1
ATOM 1444 O O . SER B 1 37 ? 19.248 20.623 30.001 1.00 26.85 332 SER B O 1
ATOM 1447 N N . GLY B 1 38 ? 19.819 18.768 31.124 1.00 24.48 333 GLY B N 1
ATOM 1448 C CA . GLY B 1 38 ? 18.474 18.236 31.039 1.00 24.55 333 GLY B CA 1
ATOM 1449 C C . GLY B 1 38 ? 18.309 17.619 29.661 1.00 23.68 333 GLY B C 1
ATOM 1450 O O . GLY B 1 38 ? 18.980 16.634 29.349 1.00 23.42 333 GLY B O 1
ATOM 1451 N N . PRO B 1 39 ? 17.430 18.168 28.810 1.00 19.78 334 PRO B N 1
ATOM 1452 C CA . PRO B 1 39 ? 17.253 17.595 27.470 1.00 17.29 334 PRO B CA 1
ATOM 1453 C C . PRO B 1 39 ? 18.505 17.816 26.622 1.00 13.58 334 PRO B C 1
ATOM 1454 O O . PRO B 1 39 ? 19.296 18.721 26.893 1.00 14.50 334 PRO B O 1
ATOM 1458 N N . ILE B 1 40 ? 18.690 16.980 25.605 1.00 14.05 335 ILE B N 1
ATOM 1459 C CA . ILE B 1 40 ? 19.842 17.125 24.719 1.00 13.79 335 ILE B CA 1
ATOM 1460 C C . ILE B 1 40 ? 19.753 18.448 23.967 1.00 12.57 335 ILE B C 1
ATOM 1461 O O . ILE B 1 40 ? 18.668 18.874 23.555 1.00 13.14 335 ILE B O 1
ATOM 1466 N N . GLN B 1 41 ? 20.901 19.094 23.795 1.00 9.89 336 GLN B N 1
ATOM 1467 C CA . GLN B 1 41 ? 20.994 20.364 23.090 1.00 9.70 336 GLN B CA 1
ATOM 1468 C C . GLN B 1 41 ? 21.588 20.111 21.708 1.00 8.54 336 GLN B C 1
ATOM 1469 O O . GLN B 1 41 ? 22.318 19.145 21.513 1.00 10.58 336 GLN B O 1
ATOM 1475 N N . LEU B 1 42 ? 21.285 20.986 20.758 1.00 9.05 337 LEU B N 1
ATOM 1476 C CA . LEU B 1 42 ? 21.798 20.823 19.403 1.00 9.24 337 LEU B CA 1
ATOM 1477 C C . LEU B 1 42 ? 23.318 20.711 19.353 1.00 10.05 337 LEU B C 1
ATOM 1478 O O . LEU B 1 42 ? 23.846 19.874 18.624 1.00 8.49 337 LEU B O 1
ATOM 1483 N N . TRP B 1 43 ? 24.031 21.544 20.111 1.00 9.50 338 TRP B N 1
ATOM 1484 C CA . TRP B 1 43 ? 25.490 21.462 20.073 1.00 8.60 338 TRP B CA 1
ATOM 1485 C C . TRP B 1 43 ? 26.009 20.107 20.555 1.00 6.66 338 TRP B C 1
ATOM 1486 O O . TRP B 1 43 ? 27.029 19.610 20.063 1.00 8.19 338 TRP B O 1
ATOM 1497 N N . GLN B 1 44 ? 25.300 19.489 21.493 1.00 6.66 339 GLN B N 1
ATOM 1498 C CA . GLN B 1 44 ? 25.708 18.181 22.003 1.00 7.12 339 GLN B CA 1
ATOM 1499 C C . GLN B 1 44 ? 25.416 17.115 20.952 1.00 8.66 339 GLN B C 1
ATOM 1500 O O . GLN B 1 44 ? 26.200 16.188 20.768 1.00 8.30 339 GLN B O 1
ATOM 1506 N N . PHE B 1 45 ? 24.282 17.254 20.269 1.00 8.04 340 PHE B N 1
ATOM 1507 C CA . PHE B 1 45 ? 23.898 16.308 19.223 1.00 8.12 340 PHE B CA 1
ATOM 1508 C C . PHE B 1 45 ? 24.908 16.332 18.072 1.00 8.17 340 PHE B C 1
ATOM 1509 O O . PHE B 1 45 ? 25.267 15.285 17.516 1.00 8.44 340 PHE B O 1
ATOM 1517 N N . LEU B 1 46 ? 25.366 17.523 17.706 1.00 6.70 341 LEU B N 1
ATOM 1518 C CA . LEU B 1 46 ? 26.341 17.629 16.624 1.00 7.15 341 LEU B CA 1
ATOM 1519 C C . LEU B 1 46 ? 27.629 16.922 17.047 1.00 7.37 341 LEU B C 1
ATOM 1520 O O . LEU B 1 46 ? 28.272 16.257 16.236 1.00 8.08 341 LEU B O 1
ATOM 1525 N N . LEU B 1 47 ? 28.022 17.070 18.311 1.00 8.29 342 LEU B N 1
ATOM 1526 C CA . LEU B 1 47 ? 29.225 16.386 18.771 1.00 8.63 342 LEU B CA 1
ATOM 1527 C C . LEU B 1 47 ? 29.048 14.876 18.689 1.00 9.41 342 LEU B C 1
ATOM 1528 O O . LEU B 1 47 ? 30.000 14.158 18.399 1.00 9.49 342 LEU B O 1
ATOM 1533 N N . GLU B 1 48 ? 27.837 14.392 18.954 1.00 8.91 343 GLU B N 1
ATOM 1534 C CA . GLU B 1 48 ? 27.591 12.960 18.862 1.00 9.40 343 GLU B CA 1
ATOM 1535 C C . GLU B 1 48 ? 27.805 12.528 17.410 1.00 10.27 343 GLU B C 1
ATOM 1536 O O . GLU B 1 48 ? 28.595 11.627 17.138 1.00 10.24 343 GLU B O 1
ATOM 1542 N N . LEU B 1 49 ? 27.113 13.180 16.481 1.00 8.39 344 LEU B N 1
ATOM 1543 C CA . LEU B 1 49 ? 27.256 12.842 15.061 1.00 7.77 344 LEU B CA 1
ATOM 1544 C C . LEU B 1 49 ? 28.714 12.908 14.599 1.00 7.94 344 LEU B C 1
ATOM 1545 O O . LEU B 1 49 ? 29.172 12.061 13.823 1.00 8.09 344 LEU B O 1
ATOM 1550 N N . LEU B 1 50 ? 29.433 13.926 15.067 1.00 7.73 345 LEU B N 1
ATOM 1551 C CA . LEU B 1 50 ? 30.832 14.119 14.700 1.00 7.65 345 LEU B CA 1
ATOM 1552 C C . LEU B 1 50 ? 31.774 13.088 15.301 1.00 8.48 345 LEU B C 1
ATOM 1553 O O . LEU B 1 50 ? 32.912 12.963 14.860 1.00 9.41 345 LEU B O 1
ATOM 1558 N N . THR B 1 51 ? 31.319 12.343 16.301 1.00 7.26 346 THR B N 1
ATOM 1559 C CA . THR B 1 51 ? 32.182 11.326 16.889 1.00 8.03 346 THR B CA 1
ATOM 1560 C C . THR B 1 51 ? 31.613 9.933 16.664 1.00 10.00 346 THR B C 1
ATOM 1561 O O . THR B 1 51 ? 31.976 8.980 17.352 1.00 9.95 346 THR B O 1
ATOM 1565 N N . ASP B 1 52 ? 30.738 9.836 15.667 1.00 9.63 347 ASP B N 1
ATOM 1566 C CA . ASP B 1 52 ? 30.079 8.593 15.277 1.00 11.34 347 ASP B CA 1
ATOM 1567 C C . ASP B 1 52 ? 30.616 8.262 13.882 1.00 11.98 347 ASP B C 1
ATOM 1568 O O . ASP B 1 52 ? 30.277 8.923 12.908 1.00 14.15 347 ASP B O 1
ATOM 1573 N N . LYS B 1 53 ? 31.461 7.240 13.803 1.00 12.63 348 LYS B N 1
ATOM 1574 C CA . LYS B 1 53 ? 32.085 6.848 12.546 1.00 14.71 348 LYS B CA 1
ATOM 1575 C C . LYS B 1 53 ? 31.111 6.666 11.388 1.00 14.56 348 LYS B C 1
ATOM 1576 O O . LYS B 1 53 ? 31.436 6.969 10.238 1.00 15.96 348 LYS B O 1
ATOM 1582 N N . SER B 1 54 ? 29.913 6.181 11.689 1.00 12.83 349 SER B N 1
ATOM 1583 C CA . SER B 1 54 ? 28.915 5.934 10.653 1.00 13.08 349 SER B CA 1
ATOM 1584 C C . SER B 1 54 ? 28.255 7.181 10.060 1.00 14.31 349 SER B C 1
ATOM 1585 O O . SER B 1 54 ? 27.500 7.080 9.092 1.00 15.74 349 SER B O 1
ATOM 1588 N N . CYS B 1 55 ? 28.536 8.355 10.618 1.00 11.50 350 CYS B N 1
ATOM 1589 C CA . CYS B 1 55 ? 27.905 9.577 10.124 1.00 10.97 350 CYS B CA 1
ATOM 1590 C C . CYS B 1 55 ? 28.803 10.454 9.270 1.00 10.45 350 CYS B C 1
ATOM 1591 O O . CYS B 1 55 ? 28.383 11.515 8.814 1.00 10.57 350 CYS B O 1
ATOM 1594 N N . GLN B 1 56 ? 30.024 9.998 9.027 1.00 10.88 351 GLN B N 1
ATOM 1595 C CA . GLN B 1 56 ? 30.986 10.786 8.273 1.00 11.93 351 GLN B CA 1
ATOM 1596 C C . GLN B 1 56 ? 30.604 11.160 6.846 1.00 11.62 351 GLN B C 1
ATOM 1597 O O . GLN B 1 56 ? 31.167 12.097 6.277 1.00 13.34 351 GLN B O 1
ATOM 1603 N N . SER B 1 57 ? 29.640 10.453 6.267 1.00 12.52 352 SER B N 1
ATOM 1604 C CA . SER B 1 57 ? 29.233 10.785 4.910 1.00 14.45 352 SER B CA 1
ATOM 1605 C C . SER B 1 57 ? 28.404 12.062 4.868 1.00 15.11 352 SER B C 1
ATOM 1606 O O . SER B 1 57 ? 28.304 12.695 3.819 1.00 17.00 352 SER B O 1
ATOM 1609 N N . PHE B 1 58 ? 27.804 12.463 5.992 1.00 10.81 353 PHE B N 1
ATOM 1610 C CA . PHE B 1 58 ? 27.007 13.683 5.951 1.00 11.06 353 PHE B CA 1
ATOM 1611 C C . PHE B 1 58 ? 27.451 14.818 6.882 1.00 9.04 353 PHE B C 1
ATOM 1612 O O . PHE B 1 58 ? 27.003 15.951 6.738 1.00 9.88 353 PHE B O 1
ATOM 1620 N N . ILE B 1 59 ? 28.326 14.512 7.833 1.00 9.61 354 ILE B N 1
ATOM 1621 C CA . ILE B 1 59 ? 28.861 15.532 8.732 1.00 7.15 354 ILE B CA 1
ATOM 1622 C C . ILE B 1 59 ? 30.230 15.031 9.183 1.00 8.05 354 ILE B C 1
ATOM 1623 O O . ILE B 1 59 ? 30.386 13.868 9.563 1.00 8.44 354 ILE B O 1
ATOM 1628 N N . SER B 1 60 ? 31.234 15.898 9.118 1.00 10.05 355 SER B N 1
ATOM 1629 C CA . SER B 1 60 ? 32.575 15.473 9.480 1.00 8.54 355 SER B CA 1
ATOM 1630 C C . SER B 1 60 ? 33.497 16.613 9.867 1.00 8.45 355 SER B C 1
ATOM 1631 O O . SER B 1 60 ? 33.249 17.772 9.532 1.00 8.39 355 SER B O 1
ATOM 1634 N N . TRP B 1 61 ? 34.572 16.262 10.564 1.00 8.52 356 TRP B N 1
ATOM 1635 C CA . TRP B 1 61 ? 35.573 17.250 10.962 1.00 8.91 356 TRP B CA 1
ATOM 1636 C C . TRP B 1 61 ? 36.367 17.585 9.702 1.00 10.81 356 TRP B C 1
ATOM 1637 O O . TRP B 1 61 ? 36.569 16.714 8.850 1.00 13.72 356 TRP B O 1
ATOM 1648 N N . THR B 1 62 ? 36.819 18.829 9.580 1.00 11.86 357 THR B N 1
ATOM 1649 C CA . THR B 1 62 ? 37.602 19.223 8.410 1.00 14.34 357 THR B CA 1
ATOM 1650 C C . THR B 1 62 ? 39.078 18.917 8.637 1.00 15.14 357 THR B C 1
ATOM 1651 O O . THR B 1 62 ? 39.863 18.848 7.689 1.00 17.73 357 THR B O 1
ATOM 1655 N N . GLY B 1 63 ? 39.454 18.731 9.897 1.00 16.39 358 GLY B N 1
ATOM 1656 C CA . GLY B 1 63 ? 40.841 18.450 10.223 1.00 16.37 358 GLY B CA 1
ATOM 1657 C C . GLY B 1 63 ? 41.523 19.667 10.818 1.00 18.14 358 GLY B C 1
ATOM 1658 O O . GLY B 1 63 ? 42.662 19.586 11.286 1.00 25.12 358 GLY B O 1
ATOM 1659 N N . ASP B 1 64 ? 40.821 20.796 10.799 1.00 18.35 359 ASP B N 1
ATOM 1660 C CA . ASP B 1 64 ? 41.326 22.058 11.340 1.00 18.49 359 ASP B CA 1
ATOM 1661 C C . ASP B 1 64 ? 40.714 22.323 12.713 1.00 16.52 359 ASP B C 1
ATOM 1662 O O . ASP B 1 64 ? 39.668 22.962 12.824 1.00 14.86 359 ASP B O 1
ATOM 1667 N N . GLY B 1 65 ? 41.365 21.831 13.762 1.00 14.40 360 GLY B N 1
ATOM 1668 C CA . GLY B 1 65 ? 40.844 22.051 15.098 1.00 14.15 360 GLY B CA 1
ATOM 1669 C C . GLY B 1 65 ? 39.438 21.501 15.250 1.00 10.71 360 GLY B C 1
ATOM 1670 O O . GLY B 1 65 ? 39.185 20.351 14.900 1.00 11.28 360 GLY B O 1
ATOM 1671 N N . TRP B 1 66 ? 38.525 22.327 15.757 1.00 10.25 361 TRP B N 1
ATOM 1672 C CA . TRP B 1 66 ? 37.139 21.908 15.963 1.00 6.84 361 TRP B CA 1
ATOM 1673 C C . TRP B 1 66 ? 36.216 22.348 14.828 1.00 8.91 361 TRP B C 1
ATOM 1674 O O . TRP B 1 66 ? 35.015 22.519 15.035 1.00 9.26 361 TRP B O 1
ATOM 1685 N N . GLU B 1 67 ? 36.782 22.532 13.637 1.00 9.58 362 GLU B N 1
ATOM 1686 C CA . GLU B 1 67 ? 36.000 22.935 12.477 1.00 7.67 362 GLU B CA 1
ATOM 1687 C C . GLU B 1 67 ? 35.353 21.694 11.856 1.00 7.06 362 GLU B C 1
ATOM 1688 O O . GLU B 1 67 ? 35.972 20.627 11.777 1.00 9.46 362 GLU B O 1
ATOM 1694 N N . PHE B 1 68 ? 34.104 21.836 11.432 1.00 8.39 363 PHE B N 1
ATOM 1695 C CA . PHE B 1 68 ? 33.394 20.724 10.817 1.00 9.13 363 PHE B CA 1
ATOM 1696 C C . PHE B 1 68 ? 32.549 21.207 9.655 1.00 9.42 363 PHE B C 1
ATOM 1697 O O . PHE B 1 68 ? 32.289 22.407 9.516 1.00 9.34 363 PHE B O 1
ATOM 1705 N N . LYS B 1 69 ? 32.115 20.266 8.824 1.00 8.29 364 LYS B N 1
ATOM 1706 C CA . LYS B 1 69 ? 31.312 20.607 7.660 1.00 8.96 364 LYS B CA 1
ATOM 1707 C C . LYS B 1 69 ? 30.088 19.719 7.552 1.00 8.95 364 LYS B C 1
ATOM 1708 O O . LYS B 1 69 ? 30.110 18.558 7.955 1.00 9.48 364 LYS B O 1
ATOM 1714 N N . LEU B 1 70 ? 29.021 20.285 7.009 1.00 9.85 365 LEU B N 1
ATOM 1715 C CA . LEU B 1 70 ? 27.789 19.542 6.803 1.00 9.97 365 LEU B CA 1
ATOM 1716 C C . LEU B 1 70 ? 27.774 19.174 5.322 1.00 10.89 365 LEU B C 1
ATOM 1717 O O . LEU B 1 70 ? 27.561 20.035 4.474 1.00 13.56 365 LEU B O 1
ATOM 1722 N N . SER B 1 71 ? 28.041 17.907 5.015 1.00 11.02 366 SER B N 1
ATOM 1723 C CA . SER B 1 71 ? 28.041 17.441 3.629 1.00 12.76 366 SER B CA 1
ATOM 1724 C C . SER B 1 71 ? 26.609 17.215 3.155 1.00 14.74 366 SER B C 1
ATOM 1725 O O . SER B 1 71 ? 26.307 17.339 1.965 1.00 15.01 366 SER B O 1
ATOM 1728 N N . ASP B 1 72 ? 25.733 16.857 4.089 1.00 12.96 367 ASP B N 1
ATOM 1729 C CA . ASP B 1 72 ? 24.320 16.659 3.780 1.00 12.28 367 ASP B CA 1
ATOM 1730 C C . ASP B 1 72 ? 23.532 17.308 4.913 1.00 10.36 367 ASP B C 1
ATOM 1731 O O . ASP B 1 72 ? 23.137 16.641 5.872 1.00 11.63 367 ASP B O 1
ATOM 1736 N N . PRO B 1 73 ? 23.312 18.626 4.817 1.00 9.52 368 PRO B N 1
ATOM 1737 C CA . P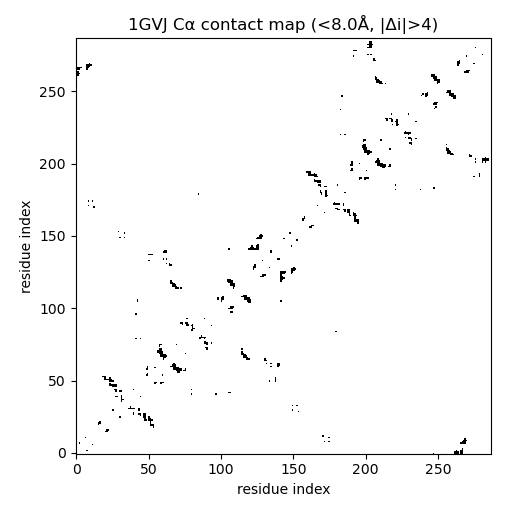RO B 1 73 ? 22.580 19.426 5.807 1.00 10.11 368 PRO B CA 1
ATOM 1738 C C . PRO B 1 73 ? 21.215 18.847 6.179 1.00 13.19 368 PRO B C 1
ATOM 1739 O O . PRO B 1 73 ? 20.834 18.852 7.350 1.00 11.65 368 PRO B O 1
ATOM 1743 N N . ASP B 1 74 ? 20.475 18.345 5.193 1.00 10.93 369 ASP B N 1
ATOM 1744 C CA . ASP B 1 74 ? 19.158 17.789 5.491 1.00 10.75 369 ASP B CA 1
ATOM 1745 C C . ASP B 1 74 ? 19.208 16.518 6.339 1.00 10.62 369 ASP B C 1
ATOM 1746 O O . ASP B 1 74 ? 18.340 16.302 7.182 1.00 11.82 369 ASP B O 1
ATOM 1751 N N . GLU B 1 75 ? 20.209 15.671 6.125 1.00 11.38 370 GLU B N 1
ATOM 1752 C CA . GLU B 1 75 ? 20.290 14.444 6.900 1.00 9.78 370 GLU B CA 1
ATOM 1753 C C . GLU B 1 75 ? 20.604 14.777 8.354 1.00 6.60 370 GLU B C 1
ATOM 1754 O O . GLU B 1 75 ? 20.101 14.128 9.274 1.00 8.55 370 GLU B O 1
ATOM 1760 N N . VAL B 1 76 ? 21.444 15.785 8.561 1.00 8.99 371 VAL B N 1
ATOM 1761 C CA . VAL B 1 76 ? 21.760 16.191 9.923 1.00 8.05 371 VAL B CA 1
ATOM 1762 C C . VAL B 1 76 ? 20.468 16.688 10.566 1.00 7.31 371 VAL B C 1
ATOM 1763 O O . VAL B 1 76 ? 20.140 16.326 11.696 1.00 9.79 371 VAL B O 1
ATOM 1767 N N . ALA B 1 77 ? 19.728 17.515 9.833 1.00 8.73 372 ALA B N 1
ATOM 1768 C CA . ALA B 1 77 ? 18.476 18.055 10.342 1.00 10.21 372 ALA B CA 1
ATOM 1769 C C . ALA B 1 77 ? 17.446 16.967 10.599 1.00 11.40 372 ALA B C 1
ATOM 1770 O O . ALA B 1 77 ? 16.757 16.992 11.615 1.00 10.61 372 ALA B O 1
ATOM 1772 N N . ARG B 1 78 ? 17.346 16.006 9.685 1.00 10.83 373 ARG B N 1
ATOM 1773 C CA . ARG B 1 78 ? 16.374 14.925 9.830 1.00 11.24 373 ARG B CA 1
ATOM 1774 C C . ARG B 1 78 ? 16.635 14.111 11.087 1.00 11.73 373 ARG B C 1
ATOM 1775 O O . ARG B 1 78 ? 15.708 13.750 11.808 1.00 12.57 373 ARG B O 1
ATOM 1783 N N . ARG B 1 79 ? 17.904 13.814 11.345 1.00 10.14 374 ARG B N 1
ATOM 1784 C CA . ARG B 1 79 ? 18.250 13.035 12.522 1.00 10.78 374 ARG B CA 1
ATOM 1785 C C . ARG B 1 79 ? 18.028 13.838 13.797 1.00 10.90 374 ARG B C 1
ATOM 1786 O O . ARG B 1 79 ? 17.654 13.274 14.825 1.00 10.75 374 ARG B O 1
ATOM 1794 N N . TRP B 1 80 ? 18.258 15.147 13.730 1.00 10.00 375 TRP B N 1
ATOM 1795 C CA . TRP B 1 80 ? 18.033 16.009 14.890 1.00 11.16 375 TRP B CA 1
ATOM 1796 C C . TRP B 1 80 ? 16.533 15.986 15.196 1.00 13.25 375 TRP B C 1
ATOM 1797 O O . TRP B 1 80 ? 16.127 15.834 16.347 1.00 13.87 375 TRP B O 1
ATOM 1808 N N . GLY B 1 81 ? 15.715 16.120 14.151 1.00 11.50 376 GLY B N 1
ATOM 1809 C 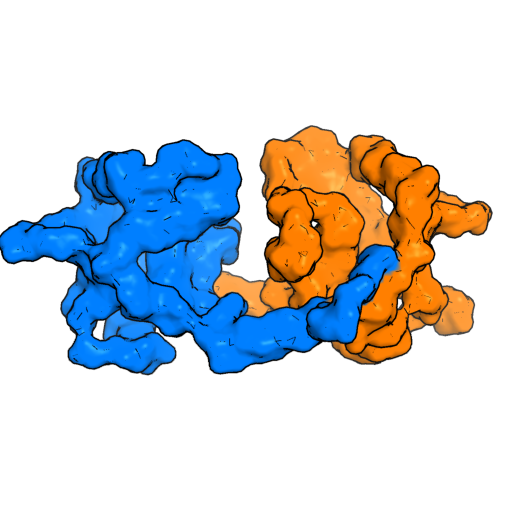CA . GLY B 1 81 ? 14.271 16.099 14.329 1.00 13.43 376 GLY B CA 1
ATOM 1810 C C . GLY B 1 81 ? 13.770 14.801 14.930 1.00 16.42 376 GLY B C 1
ATOM 1811 O O . GLY B 1 81 ? 12.874 14.809 15.783 1.00 19.77 376 GLY B O 1
ATOM 1812 N N . LYS B 1 82 ? 14.340 13.682 14.493 1.00 15.98 377 LYS B N 1
ATOM 1813 C CA . LYS B 1 82 ? 13.945 12.374 15.006 1.00 18.13 377 LYS B CA 1
ATOM 1814 C C . LYS B 1 82 ? 14.277 12.255 16.485 1.00 18.66 377 LYS B C 1
ATOM 1815 O O . LYS B 1 82 ? 13.505 11.694 17.262 1.00 19.74 377 LYS B O 1
ATOM 1821 N N . ARG B 1 83 ? 15.429 12.790 16.873 1.00 19.27 378 ARG B N 1
ATOM 1822 C CA . ARG B 1 83 ? 15.863 12.723 18.267 1.00 19.66 378 ARG B CA 1
ATOM 1823 C C . ARG B 1 83 ? 15.008 13.605 19.178 1.00 20.88 378 ARG B C 1
ATOM 1824 O O . ARG B 1 83 ? 14.865 13.317 20.367 1.00 21.66 378 ARG B O 1
ATOM 1832 N N . LYS B 1 84 ? 14.420 14.661 18.620 1.00 21.99 379 LYS B N 1
ATOM 1833 C CA . LYS B 1 84 ? 13.596 15.584 19.403 1.00 22.21 379 LYS B CA 1
ATOM 1834 C C . LYS B 1 84 ? 12.105 15.512 19.072 1.00 23.46 379 LYS B C 1
ATOM 1835 O O . LYS B 1 84 ? 11.322 16.346 19.531 1.00 23.49 379 LYS B O 1
ATOM 1841 N N . ASN B 1 85 ? 11.720 14.522 18.275 1.00 24.98 380 ASN B N 1
ATOM 1842 C CA . ASN B 1 85 ? 10.326 14.350 17.872 1.00 23.96 380 ASN B CA 1
ATOM 1843 C C . ASN B 1 85 ? 9.777 15.607 17.193 1.00 23.54 380 ASN B C 1
ATOM 1844 O O . ASN B 1 85 ? 8.697 16.097 17.530 1.00 23.06 380 ASN B O 1
ATOM 1849 N N . LYS B 1 86 ? 10.539 16.125 16.235 1.00 19.79 381 LYS B N 1
ATOM 1850 C CA . LYS B 1 86 ? 10.159 17.312 15.470 1.00 20.94 381 LYS B CA 1
ATOM 1851 C C . LYS B 1 86 ? 10.334 16.923 14.002 1.00 21.79 381 LYS B C 1
ATOM 1852 O O . LYS B 1 86 ? 11.372 17.200 13.398 1.00 19.58 381 LYS B O 1
ATOM 1858 N N . PRO B 1 87 ? 9.320 16.268 13.412 1.00 21.10 382 PRO B N 1
ATOM 1859 C CA . PRO B 1 87 ? 9.339 15.816 12.014 1.00 21.80 382 PRO B CA 1
ATOM 1860 C C . PRO B 1 87 ? 9.561 16.874 10.938 1.00 20.66 382 PRO B C 1
ATOM 1861 O O . PRO B 1 87 ? 10.022 16.554 9.839 1.00 20.44 382 PRO B O 1
ATOM 1865 N N . LYS B 1 88 ? 9.225 18.123 11.242 1.00 19.52 383 LYS B N 1
ATOM 1866 C CA . LYS B 1 88 ? 9.384 19.201 10.273 1.00 20.53 383 LYS B CA 1
ATOM 1867 C C . LYS B 1 88 ? 10.796 19.782 10.268 1.00 16.15 383 LYS B C 1
ATOM 1868 O O . LYS B 1 88 ? 11.083 20.699 9.498 1.00 15.34 383 LYS B O 1
ATOM 1874 N N . MET B 1 89 ? 11.669 19.248 11.117 1.00 14.83 384 MET B N 1
ATOM 1875 C CA . MET B 1 89 ? 13.044 19.749 11.206 1.00 13.16 384 MET B CA 1
ATOM 1876 C C . MET B 1 89 ? 13.764 19.632 9.872 1.00 14.27 384 MET B C 1
ATOM 1877 O O . MET B 1 89 ? 13.809 18.560 9.267 1.00 14.92 384 MET B O 1
ATOM 1882 N N . ASN B 1 90 ? 14.323 20.749 9.423 1.00 11.76 385 ASN B N 1
ATOM 1883 C CA . ASN B 1 90 ? 15.058 20.803 8.165 1.00 13.29 385 ASN B CA 1
ATOM 1884 C C . ASN B 1 90 ? 16.276 21.715 8.342 1.00 13.17 385 ASN B C 1
ATOM 1885 O O . ASN B 1 90 ? 16.480 22.278 9.419 1.00 11.86 385 ASN B O 1
ATOM 1890 N N . TYR B 1 91 ? 17.101 21.867 7.312 1.00 13.84 386 TYR B N 1
ATOM 1891 C CA . TYR B 1 91 ? 18.272 22.722 7.485 1.00 13.42 386 TYR B CA 1
ATOM 1892 C C . TYR B 1 91 ? 17.916 24.179 7.773 1.00 15.38 386 TYR B C 1
ATOM 1893 O O . TYR B 1 91 ? 18.657 24.881 8.462 1.00 14.79 386 TYR B O 1
ATOM 1902 N N . GLU B 1 92 ? 16.786 24.640 7.251 1.00 14.23 387 GLU B N 1
ATOM 1903 C CA . GLU B 1 92 ? 16.378 26.012 7.486 1.00 13.72 387 GLU B CA 1
ATOM 1904 C C . GLU B 1 92 ? 16.241 26.242 8.997 1.00 13.10 387 GLU B C 1
ATOM 1905 O O . GLU B 1 92 ? 16.732 27.237 9.537 1.00 14.82 387 GLU B O 1
ATOM 1911 N N . LYS B 1 93 ? 15.592 25.307 9.673 1.00 11.90 388 LYS B N 1
ATOM 1912 C CA . LYS B 1 93 ? 15.393 25.410 11.119 1.00 11.75 388 LYS B CA 1
ATOM 1913 C C . LYS B 1 93 ? 16.669 25.085 11.886 1.00 13.68 388 LYS B C 1
ATOM 1914 O O . LYS B 1 93 ? 16.964 25.700 12.915 1.00 11.90 388 LYS B O 1
ATOM 1920 N N . LEU B 1 94 ? 17.431 24.119 11.388 1.00 12.44 389 LEU B N 1
ATOM 1921 C CA . LEU B 1 94 ? 18.680 23.756 12.047 1.00 13.61 389 LEU B CA 1
ATOM 1922 C C . LEU B 1 94 ? 19.668 24.921 12.019 1.00 13.40 389 LEU B C 1
ATOM 1923 O O . LEU B 1 94 ? 20.322 25.220 13.024 1.00 14.79 389 LEU B O 1
ATOM 1928 N N . SER B 1 95 ? 19.778 25.585 10.871 1.00 14.42 390 SER B N 1
ATOM 1929 C CA . SER B 1 95 ? 20.711 26.703 10.740 1.00 14.90 390 SER B CA 1
ATOM 1930 C C . SER B 1 95 ? 20.321 27.849 11.661 1.00 16.19 390 SER B C 1
ATOM 1931 O O . SER B 1 95 ? 21.180 28.596 12.137 1.00 16.38 390 SER B O 1
ATOM 1934 N N . ARG B 1 96 ? 19.025 27.987 11.916 1.00 15.81 391 ARG B N 1
ATOM 1935 C CA . ARG B 1 96 ? 18.551 29.032 12.812 1.00 16.54 391 ARG B CA 1
ATOM 1936 C C . ARG B 1 96 ? 19.099 28.714 14.208 1.00 16.69 391 ARG B C 1
ATOM 1937 O O . ARG B 1 96 ? 19.496 29.611 14.957 1.00 17.20 391 ARG B O 1
ATOM 1945 N N . GLY B 1 97 ? 19.139 27.426 14.539 1.00 14.71 392 GLY B N 1
ATOM 1946 C CA . GLY B 1 97 ? 19.665 26.995 15.820 1.00 15.62 392 GLY B CA 1
ATOM 1947 C C . GLY B 1 97 ? 21.167 27.230 15.882 1.00 17.44 392 GLY B C 1
ATOM 1948 O O . GLY B 1 97 ? 21.717 27.544 16.941 1.00 16.90 392 GLY B O 1
ATOM 1949 N N . LEU B 1 98 ? 21.837 27.081 14.745 1.00 12.96 393 LEU B N 1
ATOM 1950 C CA . LEU B 1 98 ? 23.279 27.298 14.680 1.00 14.89 393 LEU B CA 1
ATOM 1951 C C . LEU B 1 98 ? 23.618 28.776 14.847 1.00 18.12 393 LEU B C 1
ATOM 1952 O O . LEU B 1 98 ? 24.611 29.127 15.486 1.00 17.23 393 LEU B O 1
ATOM 1957 N N . ARG B 1 99 ? 22.798 29.648 14.268 1.00 15.32 394 ARG B N 1
ATOM 1958 C CA . ARG B 1 99 ? 23.058 31.078 14.380 1.00 17.00 394 ARG B CA 1
ATOM 1959 C C . ARG B 1 99 ? 22.856 31.536 15.820 1.00 16.05 394 ARG B C 1
ATOM 1960 O O . ARG B 1 99 ? 23.460 32.517 16.261 1.00 20.50 394 ARG B O 1
ATOM 1968 N N . TYR B 1 100 ? 22.018 30.817 16.554 1.00 16.01 395 TYR B N 1
ATOM 1969 C CA . TYR B 1 100 ? 21.762 31.134 17.951 1.00 20.67 395 TYR B CA 1
ATOM 1970 C C . TYR B 1 100 ? 23.064 30.992 18.739 1.00 20.33 395 TYR B C 1
ATOM 1971 O O . TYR B 1 100 ? 23.376 31.818 19.591 1.00 20.31 395 TYR B O 1
ATOM 1980 N N . TYR B 1 101 ? 23.828 29.948 18.432 1.00 18.00 396 TYR B N 1
ATOM 1981 C CA . TYR B 1 101 ? 25.093 29.696 19.114 1.00 19.11 396 TYR B CA 1
ATOM 1982 C C . TYR B 1 101 ? 26.184 30.731 18.823 1.00 21.32 396 TYR B C 1
ATOM 1983 O O . TYR B 1 101 ? 27.227 30.731 19.473 1.00 18.18 396 TYR B O 1
ATOM 1992 N N . TYR B 1 102 ? 25.936 31.613 17.858 1.00 22.91 397 TYR B N 1
ATOM 1993 C CA . TYR B 1 102 ? 26.904 32.646 17.487 1.00 25.46 397 TYR B CA 1
ATOM 1994 C C . TYR B 1 102 ? 27.268 33.587 18.630 1.00 25.61 397 TYR B C 1
ATOM 1995 O O . TYR B 1 102 ? 28.420 33.627 19.059 1.00 21.95 397 TYR B O 1
ATOM 2004 N N . ASP B 1 103 ? 26.289 34.349 19.115 1.00 26.39 398 ASP B N 1
ATOM 2005 C CA . ASP B 1 103 ? 26.524 35.294 20.208 1.00 30.36 398 ASP B CA 1
ATOM 2006 C C . ASP B 1 103 ? 26.860 34.588 21.514 1.00 27.60 398 ASP B C 1
ATOM 2007 O O . ASP B 1 103 ? 27.410 35.195 22.435 1.00 31.22 398 ASP B O 1
ATOM 2012 N N . LYS B 1 104 ? 26.519 33.306 21.596 1.00 24.25 399 LYS B N 1
ATOM 2013 C CA . LYS B 1 104 ? 26.802 32.519 22.789 1.00 21.03 399 LYS B CA 1
ATOM 2014 C C . LYS B 1 104 ? 28.231 31.994 22.713 1.00 14.79 399 LYS B C 1
ATOM 2015 O O . LYS B 1 104 ? 28.724 31.363 23.644 1.00 13.13 399 LYS B O 1
ATOM 2021 N N . ASN B 1 105 ? 28.888 32.249 21.588 1.00 14.74 400 ASN B N 1
ATOM 2022 C CA . ASN B 1 105 ? 30.256 31.794 21.387 1.00 13.83 400 ASN B CA 1
ATOM 2023 C C . ASN B 1 105 ? 30.412 30.301 21.630 1.00 13.30 400 ASN B C 1
ATOM 2024 O O . ASN B 1 105 ? 31.365 29.849 22.272 1.00 11.16 400 ASN B O 1
ATOM 2029 N N . ILE B 1 106 ? 29.455 29.533 21.123 1.00 9.37 401 ILE B N 1
ATOM 2030 C CA . ILE B 1 106 ? 29.522 28.088 21.254 1.00 8.29 401 ILE B CA 1
ATOM 2031 C C . ILE B 1 106 ? 29.977 27.525 19.904 1.00 9.98 401 ILE B C 1
ATOM 2032 O O . ILE B 1 106 ? 30.880 26.697 19.841 1.00 9.16 401 ILE B O 1
ATOM 2037 N N . ILE B 1 107 ? 29.355 28.008 18.832 1.00 9.91 402 ILE B N 1
ATOM 2038 C CA . ILE B 1 107 ? 29.702 27.605 17.476 1.00 11.08 402 ILE B CA 1
ATOM 2039 C C . ILE B 1 107 ? 29.675 28.839 16.583 1.00 11.93 402 ILE B C 1
ATOM 2040 O O . ILE B 1 107 ? 28.734 29.635 16.643 1.00 16.42 402 ILE B O 1
ATOM 2045 N N . HIS B 1 108 ? 30.718 29.008 15.781 1.00 10.90 403 HIS B N 1
ATOM 2046 C CA . HIS B 1 108 ? 30.799 30.124 14.850 1.00 11.05 403 HIS B CA 1
ATOM 2047 C C . HIS B 1 108 ? 30.825 29.541 13.448 1.00 12.46 403 HIS B C 1
ATOM 2048 O O . HIS B 1 108 ? 31.178 28.379 13.263 1.00 14.64 403 HIS B O 1
ATOM 2055 N N . LYS B 1 109 ? 30.445 30.349 12.466 1.00 13.87 404 LYS B N 1
ATOM 2056 C CA . LYS B 1 109 ? 30.427 29.899 11.079 1.00 14.67 404 LYS B CA 1
ATOM 2057 C C . LYS B 1 109 ? 31.687 30.391 10.373 1.00 14.99 404 LYS B C 1
ATOM 2058 O O . LYS B 1 109 ? 32.073 31.551 10.527 1.00 18.47 404 LYS B O 1
ATOM 2064 N N . THR B 1 110 ? 32.333 29.516 9.609 1.00 13.36 405 THR B N 1
ATOM 2065 C CA . THR B 1 110 ? 33.549 29.890 8.895 1.00 15.34 405 THR B CA 1
ATOM 2066 C C . THR B 1 110 ? 33.230 30.830 7.733 1.00 17.93 405 THR B C 1
ATOM 2067 O O . THR B 1 110 ? 32.444 30.498 6.844 1.00 16.50 405 THR B O 1
ATOM 2071 N N . ALA B 1 111 ? 33.839 32.011 7.753 1.00 19.06 406 ALA B N 1
ATOM 2072 C CA . ALA B 1 111 ? 33.617 33.004 6.710 1.00 22.11 406 ALA B CA 1
ATOM 2073 C C . ALA B 1 111 ? 34.100 32.481 5.365 1.00 21.12 406 ALA B C 1
ATOM 2074 O O . ALA B 1 111 ? 35.100 31.771 5.292 1.00 20.49 406 ALA B O 1
ATOM 2076 N N . GLY B 1 112 ? 33.380 32.826 4.304 1.00 23.10 407 GLY B N 1
ATOM 2077 C CA . GLY B 1 112 ? 33.773 32.388 2.977 1.00 24.90 407 GLY B CA 1
ATOM 2078 C C . GLY B 1 112 ? 33.244 31.024 2.571 1.00 24.62 407 GLY B C 1
ATOM 2079 O O . GLY B 1 112 ? 33.315 30.651 1.398 1.00 26.24 407 GLY B O 1
ATOM 2080 N N . LYS B 1 113 ? 32.720 30.269 3.532 1.00 22.88 408 LYS B N 1
ATOM 2081 C CA . LYS B 1 113 ? 32.178 28.946 3.242 1.00 21.98 408 LYS B CA 1
ATOM 2082 C C . LYS B 1 113 ? 30.694 28.930 3.586 1.00 20.89 408 LYS B C 1
ATOM 2083 O O . LYS B 1 113 ? 30.217 29.790 4.322 1.00 22.67 408 LYS B O 1
ATOM 2089 N N . ARG B 1 114 ? 29.956 27.958 3.057 1.00 21.14 409 ARG B N 1
ATOM 2090 C CA . ARG B 1 114 ? 28.522 27.915 3.310 1.00 19.12 409 ARG B CA 1
ATOM 2091 C C . ARG B 1 114 ? 28.031 26.946 4.377 1.00 17.55 409 ARG B C 1
ATOM 2092 O O . ARG B 1 114 ? 27.111 27.272 5.131 1.00 18.97 409 ARG B O 1
ATOM 2100 N N . TYR B 1 115 ? 28.636 25.766 4.446 1.00 12.54 410 TYR B N 1
ATOM 2101 C CA . TYR B 1 115 ? 28.201 24.757 5.410 1.00 13.28 410 TYR B CA 1
ATOM 2102 C C . TYR B 1 115 ? 29.303 24.337 6.374 1.00 13.08 410 TYR B C 1
ATOM 2103 O O . TYR B 1 115 ? 29.294 23.218 6.879 1.00 12.46 410 TYR B O 1
ATOM 2112 N N . VAL B 1 116 ? 30.234 25.249 6.640 1.00 12.52 411 VAL B N 1
ATOM 2113 C CA . VAL B 1 116 ? 31.353 24.970 7.534 1.00 11.72 411 VAL B CA 1
ATOM 2114 C C . VAL B 1 116 ? 31.234 25.772 8.828 1.00 11.82 411 VAL B C 1
ATOM 2115 O O . VAL B 1 116 ? 31.039 26.981 8.806 1.00 11.49 411 VAL B O 1
ATOM 2119 N N . TYR B 1 117 ? 31.347 25.076 9.953 1.00 9.57 412 TYR B N 1
ATOM 2120 C CA . TYR B 1 117 ? 31.219 25.705 11.261 1.00 11.14 412 TYR B CA 1
ATOM 2121 C C . TYR B 1 117 ? 32.374 25.295 12.162 1.00 10.00 412 TYR B C 1
ATOM 2122 O O . TYR B 1 117 ? 33.176 24.444 11.797 1.00 10.58 412 TYR B O 1
ATOM 2131 N N . ARG B 1 118 ? 32.452 25.891 13.347 1.00 9.09 413 ARG B N 1
ATOM 2132 C CA . ARG B 1 118 ? 33.544 25.562 14.254 1.00 7.58 413 ARG B CA 1
ATOM 2133 C C . ARG B 1 118 ? 33.134 25.767 15.705 1.00 8.45 413 ARG B C 1
ATOM 2134 O O . ARG B 1 118 ? 32.558 26.801 16.041 1.00 9.97 413 ARG B O 1
ATOM 2142 N N . PHE B 1 119 ? 33.395 24.778 16.562 1.00 7.68 414 PHE B N 1
ATOM 2143 C CA . PHE B 1 119 ? 33.098 24.949 17.981 1.00 7.58 414 PHE B CA 1
ATOM 2144 C C . PHE B 1 119 ? 34.174 25.909 18.472 1.00 8.99 414 PHE B C 1
ATOM 2145 O O . PHE B 1 119 ? 35.364 25.710 18.191 1.00 9.33 414 PHE B O 1
ATOM 2153 N N . VAL B 1 120 ? 33.762 26.951 19.184 1.00 7.70 415 VAL B N 1
ATOM 2154 C CA . VAL B 1 120 ? 34.725 27.920 19.687 1.00 8.86 415 VAL B CA 1
ATOM 2155 C C . VAL B 1 120 ? 34.773 27.992 21.202 1.00 9.55 415 VAL B C 1
ATOM 2156 O O . VAL B 1 120 ? 35.445 28.863 21.758 1.00 8.50 415 VAL B O 1
ATOM 2160 N N . CYS B 1 121 ? 34.068 27.075 21.860 1.00 11.67 416 CYS B N 1
ATOM 2161 C CA . CYS B 1 121 ? 34.084 26.991 23.318 1.00 11.24 416 CYS B CA 1
ATOM 2162 C C . CYS B 1 121 ? 35.237 26.041 23.664 1.00 10.02 416 CYS B C 1
ATOM 2163 O O . CYS B 1 121 ? 35.754 25.345 22.786 1.00 9.34 416 CYS B O 1
ATOM 2166 N N . ASP B 1 122 ? 35.646 26.009 24.930 1.00 9.92 417 ASP B N 1
ATOM 2167 C CA . ASP B 1 122 ? 36.765 25.161 25.343 1.00 8.47 417 ASP B CA 1
ATOM 2168 C C . ASP B 1 122 ? 36.385 23.692 25.496 1.00 9.05 417 ASP B C 1
ATOM 2169 O O . ASP B 1 122 ? 36.210 23.189 26.604 1.00 11.99 417 ASP B O 1
ATOM 2174 N N . LEU B 1 123 ? 36.255 23.004 24.368 1.00 8.96 418 LEU B N 1
ATOM 2175 C CA . LEU B 1 123 ? 35.896 21.592 24.393 1.00 8.84 418 LEU B CA 1
ATOM 2176 C C . LEU B 1 123 ? 37.009 20.715 24.950 1.00 10.14 418 LEU B C 1
ATOM 2177 O O . LEU B 1 123 ? 36.740 19.646 25.495 1.00 10.85 418 LEU B O 1
ATOM 2182 N N . GLN B 1 124 ? 38.259 21.154 24.821 1.00 11.37 419 GLN B N 1
ATOM 2183 C CA . GLN B 1 124 ? 39.359 20.350 25.343 1.00 13.23 419 GLN B CA 1
ATOM 2184 C C . GLN B 1 124 ? 39.204 20.171 26.848 1.00 12.35 419 GLN B C 1
ATOM 2185 O O . GLN B 1 124 ? 39.339 19.066 27.370 1.00 12.17 419 GLN B O 1
ATOM 2191 N N . SER B 1 125 ? 38.915 21.263 27.548 1.00 12.19 420 SER B N 1
ATOM 2192 C CA . SER B 1 125 ? 38.752 21.198 28.995 1.00 13.03 420 SER B CA 1
ATOM 2193 C C . SER B 1 125 ? 37.46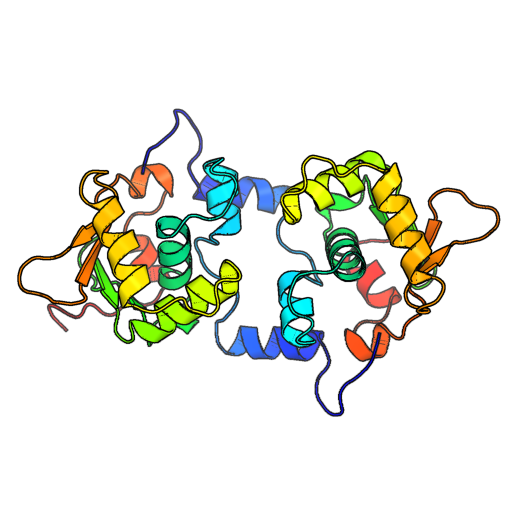1 20.498 29.385 1.00 14.22 420 SER B C 1
ATOM 2194 O O . SER B 1 125 ? 37.406 19.810 30.405 1.00 16.93 420 SER B O 1
ATOM 2197 N N . LEU B 1 126 ? 36.416 20.675 28.579 1.00 11.56 421 LEU B N 1
ATOM 2198 C CA . LEU B 1 126 ? 35.136 20.044 28.865 1.00 9.69 421 LEU B CA 1
ATOM 2199 C C . LEU B 1 126 ? 35.173 18.542 28.622 1.00 10.36 421 LEU B C 1
ATOM 2200 O O . LEU B 1 126 ? 34.829 17.747 29.503 1.00 9.53 421 LEU B O 1
ATOM 2205 N N . LEU B 1 127 ? 35.598 18.160 27.422 1.00 10.22 422 LEU B N 1
ATOM 2206 C CA . LEU B 1 127 ? 35.627 16.752 27.040 1.00 10.70 422 LEU B CA 1
ATOM 2207 C C . LEU B 1 127 ? 36.816 15.945 27.516 1.00 11.16 422 LEU B C 1
ATOM 2208 O O . LEU B 1 127 ? 36.684 14.752 27.786 1.00 11.79 422 LEU B O 1
ATOM 2213 N N . GLY B 1 128 ? 37.980 16.578 27.605 1.00 11.08 423 GLY B N 1
ATOM 2214 C CA . GLY B 1 128 ? 39.161 15.848 28.024 1.00 12.51 423 GLY B CA 1
ATOM 2215 C C . GLY B 1 128 ? 39.880 15.257 26.822 1.00 15.39 423 GLY B C 1
ATOM 2216 O O . GLY B 1 128 ? 40.732 14.381 26.972 1.00 16.73 423 GLY B O 1
ATOM 2217 N N . TYR B 1 129 ? 39.512 15.727 25.630 1.00 14.96 424 TYR B N 1
ATOM 2218 C CA . TYR B 1 129 ? 40.118 15.289 24.377 1.00 16.65 424 TYR B CA 1
ATOM 2219 C C . TYR B 1 129 ? 40.629 16.495 23.594 1.00 17.03 424 TYR B C 1
ATOM 2220 O O . TYR B 1 129 ? 40.018 17.561 23.615 1.00 16.10 424 TYR B O 1
ATOM 2229 N N . THR B 1 130 ? 41.754 16.334 22.909 1.00 17.30 425 THR B N 1
ATOM 2230 C CA . THR B 1 130 ? 42.252 17.413 22.071 1.00 16.55 425 THR B CA 1
ATOM 2231 C C . THR B 1 130 ? 41.625 17.094 20.714 1.00 14.54 425 THR B C 1
ATOM 2232 O O . THR B 1 130 ? 41.210 15.959 20.471 1.00 15.41 425 THR B O 1
ATOM 2236 N N . PRO B 1 131 ? 41.525 18.086 19.820 1.00 14.80 426 PRO B N 1
ATOM 2237 C CA . PRO B 1 131 ? 40.931 17.775 18.518 1.00 15.16 426 PRO B CA 1
ATOM 2238 C C . PRO B 1 131 ? 41.718 16.684 17.785 1.00 15.06 426 PRO B C 1
ATOM 2239 O O . PRO B 1 131 ? 41.131 15.799 17.164 1.00 12.94 426 PRO B O 1
ATOM 2243 N N . GLU B 1 132 ? 43.045 16.736 17.886 1.00 16.21 427 GLU B N 1
ATOM 2244 C CA . GLU B 1 132 ? 43.898 15.747 17.236 1.00 17.16 427 GLU B CA 1
ATOM 2245 C C . GLU B 1 132 ? 43.585 14.327 17.701 1.00 16.68 427 GLU B C 1
ATOM 2246 O O . GLU B 1 132 ? 43.585 13.393 16.897 1.00 16.80 427 GLU B O 1
ATOM 2252 N N . GLU B 1 133 ? 43.332 14.160 18.998 1.00 16.00 428 GLU B N 1
ATOM 2253 C CA . GLU B 1 133 ? 43.021 12.841 19.541 1.00 14.98 428 GLU B CA 1
ATOM 2254 C C . GLU B 1 133 ? 41.721 12.288 18.974 1.00 16.02 428 GLU B C 1
ATOM 2255 O O . GLU B 1 133 ? 41.638 11.109 18.636 1.00 15.39 428 GLU B O 1
ATOM 2261 N N . LEU B 1 134 ? 40.700 13.134 18.876 1.00 15.26 429 LEU B N 1
ATOM 2262 C CA . LEU B 1 134 ? 39.423 12.694 18.332 1.00 15.16 429 LEU B CA 1
ATOM 2263 C C . LEU B 1 134 ? 39.557 12.388 16.851 1.00 14.81 429 LEU B C 1
ATOM 2264 O O . LEU B 1 134 ? 38.999 11.404 16.359 1.00 16.54 429 LEU B O 1
ATOM 2269 N N . HIS B 1 135 ? 40.302 13.230 16.140 1.00 15.45 430 HIS B N 1
ATOM 2270 C CA . HIS B 1 135 ? 40.498 13.019 14.711 1.00 17.38 430 HIS B CA 1
ATOM 2271 C C . HIS B 1 135 ? 41.123 11.649 14.496 1.00 18.34 430 HIS B C 1
ATOM 2272 O O . HIS B 1 135 ? 40.667 10.871 13.661 1.00 18.07 430 HIS B O 1
ATOM 2279 N N . ALA B 1 136 ? 42.161 11.351 15.270 1.00 17.64 431 ALA B N 1
ATOM 2280 C CA . ALA B 1 136 ? 42.847 10.071 15.155 1.00 19.02 431 ALA B CA 1
ATOM 2281 C C . ALA B 1 136 ? 41.889 8.904 15.383 1.00 19.42 431 ALA B C 1
ATOM 2282 O O . ALA B 1 136 ? 41.856 7.953 14.599 1.00 20.78 431 ALA B O 1
ATOM 2284 N N . MET B 1 137 ? 41.104 8.989 16.453 1.00 18.75 432 MET B N 1
ATOM 2285 C CA . MET B 1 137 ? 40.146 7.949 16.806 1.00 19.22 432 MET B CA 1
ATOM 2286 C C . MET B 1 137 ? 39.082 7.719 15.740 1.00 21.42 432 MET B C 1
ATOM 2287 O O . MET B 1 137 ? 38.560 6.614 15.604 1.00 22.79 432 MET B O 1
ATOM 2292 N N . LEU B 1 138 ? 38.755 8.767 14.995 1.00 20.86 433 LEU B N 1
ATOM 2293 C CA . LEU B 1 138 ? 37.729 8.682 13.964 1.00 22.02 433 LEU B CA 1
ATOM 2294 C C . LEU B 1 138 ? 38.294 8.517 12.557 1.00 22.88 433 LEU B C 1
ATOM 2295 O O . LEU B 1 138 ? 37.545 8.531 11.579 1.00 22.61 433 LEU B O 1
ATOM 2300 N N . ASP B 1 139 ? 39.611 8.350 12.462 1.00 24.63 434 ASP B N 1
ATOM 2301 C CA . ASP B 1 139 ? 40.277 8.180 11.171 1.00 27.54 434 ASP B CA 1
ATOM 2302 C C . ASP B 1 139 ? 39.926 9.318 10.218 1.00 27.82 434 ASP B C 1
ATOM 2303 O O . ASP B 1 139 ? 39.594 9.087 9.055 1.00 28.20 434 ASP B O 1
ATOM 2308 N N . VAL B 1 140 ? 40.001 10.549 10.716 1.00 26.35 435 VAL B N 1
ATOM 2309 C CA . VAL B 1 140 ? 39.680 11.719 9.908 1.00 27.19 435 VAL B CA 1
ATOM 2310 C C . VAL B 1 140 ? 40.766 12.087 8.901 1.00 31.56 435 VAL B C 1
ATOM 2311 O O . VAL B 1 140 ? 41.953 12.120 9.231 1.00 30.76 435 VAL B O 1
ATOM 2315 N N . LYS B 1 141 ? 40.344 12.358 7.670 1.00 35.67 436 LYS B N 1
ATOM 2316 C CA . LYS B 1 141 ? 41.258 12.768 6.611 1.00 39.45 436 LYS B CA 1
ATOM 2317 C C . LYS B 1 141 ? 40.948 14.232 6.306 1.00 41.73 436 LYS B C 1
ATOM 2318 O O . LYS B 1 141 ? 39.931 14.541 5.683 1.00 42.37 436 LYS B O 1
ATOM 2324 N N . PRO B 1 142 ? 41.814 15.156 6.753 1.00 43.25 437 PRO B N 1
ATOM 2325 C CA . PRO B 1 142 ? 41.599 16.588 6.512 1.00 44.70 437 PRO B CA 1
ATOM 2326 C C . PRO B 1 142 ? 41.354 16.949 5.050 1.00 46.10 437 PRO B C 1
ATOM 2327 O O . PRO B 1 142 ? 41.891 16.314 4.141 1.00 46.69 437 PRO B O 1
ATOM 2331 N N . ASP B 1 143 ? 40.537 17.976 4.836 1.00 47.40 438 ASP B N 1
ATOM 2332 C CA . ASP B 1 143 ? 40.191 18.422 3.491 1.00 50.22 438 ASP B CA 1
ATOM 2333 C C . ASP B 1 143 ? 41.138 19.495 2.961 1.00 52.51 438 ASP B C 1
ATOM 2334 O O . ASP B 1 143 ? 41.219 19.718 1.753 1.00 52.30 438 ASP B O 1
ATOM 2339 N N . ALA B 1 144 ? 41.848 20.155 3.869 1.00 55.10 439 ALA B N 1
ATOM 2340 C CA . ALA B 1 144 ? 42.771 21.220 3.497 1.00 57.71 439 ALA B CA 1
ATOM 2341 C C . ALA B 1 144 ? 43.937 20.760 2.628 1.00 59.40 439 ALA B C 1
ATOM 2342 O O . ALA B 1 144 ? 43.987 21.054 1.433 1.00 59.79 439 ALA B O 1
ATOM 2344 N N . ASP B 1 145 ? 44.874 20.037 3.232 1.00 60.61 440 ASP B N 1
ATOM 2345 C CA . ASP B 1 145 ? 46.052 19.566 2.515 1.00 61.33 440 ASP B CA 1
ATOM 2346 C C . ASP B 1 145 ? 45.764 18.414 1.558 1.00 61.71 440 ASP B C 1
ATOM 2347 O O . ASP B 1 145 ? 46.139 18.461 0.385 1.00 60.95 440 ASP B O 1
ATOM 2352 N N . GLU B 1 146 ? 45.100 17.381 2.066 1.00 62.27 441 GLU B N 1
ATOM 2353 C CA . GLU B 1 146 ? 44.764 16.203 1.271 1.00 62.66 441 GLU B CA 1
ATOM 2354 C C . GLU B 1 146 ? 44.009 16.562 -0.004 1.00 62.23 441 GLU B C 1
ATOM 2355 O O . GLU B 1 146 ? 43.664 17.751 -0.171 1.00 61.84 441 GLU B O 1
#

Secondary structure (P-SEA, 3-state):
ccccccccaaaaaaaaaaaccccccccaaaaaaaaccccccaaaaaaaaaacccccccccccccccccccccaaaaaaaaaaaaccccccaaaaaaaaaaacccccbbbbccccccccccccccccccccaaaaaaaaccc/ccccccccaaaaaaaaaaaccccccccaaaaaaaaccccccaaaaaaaaaacccccccccccccccccccccaaaaaaaaaaaaccccccaaaaaaaaaaacccccccccccccccccccccccccccccaaaaaaaacccccccc

Sequence (287 aa):
MNHKPKGTFKDYVRDRADLNKDKPVIPAAALAGYTGSGPIQLWQFLLELLTDKSCQSFISWTGDGWEFKLSDPDEVARRWGKRKNKPKMNYEKLSRGLRYYYDKNIIHKTAGKRYVYRFVCDLQSLLGYTPEELHAMLDVKMNHKPKGTFKDYVRDRADLNKDKPVIPAAALAGYTGSGPIQLWQFLLELLTDKSCQSFISWTGDGWEFKLSDPDEVARRWGKRKNKPKMNYEKLSRGLRYYYDKNIIHKTAGKRYVYRFVCDLQSLLGYTPEELHAMLDVKPDADE

Solvent-accessible surface area: 15433 Å² total

Radius of gyration: 21.05 Å; Cα contacts (8 Å, |Δi|>4): 424; chains: 2; bounding box: 51×54×45 Å

InterPro domains:
  IPR000418 Ets domain [PF00178] (335-415)
  IPR000418 Ets domain [PR00454] (335-348)
  IPR000418 Ets domain [PR00454] (359-377)
  IPR000418 Ets domain [PR00454] (378-396)
  IPR000418 Ets domain [PR00454] (397-415)
  IPR000418 Ets domain [PS00345] (337-345)
  IPR000418 Ets domain [PS00346] (381-396)
  IPR000418 Ets domain [PS50061] (335-415)
  IPR000418 Ets domain [SM00413] (334-419)
  IPR003118 Pointed domain [PF02198] (54-135)
  IPR003118 Pointed domain [PS51433] (51-136)
  IPR003118 Pointed domain [SM00251] (53-136)
  IPR013761 Sterile alpha motif/pointed domain superfamily [G3DSA:1.10.150.50] (42-138)
  IPR013761 Sterile alpha motif/pointed domain superfamily [SSF47769] (30-135)
  IPR016311 Transforming protein C-ets [PIRSF001698] (25-441)
  IPR036388 Winged helix-like DNA-binding domain superfamily [G3DSA:1.10.10.10] (298-436)
  IPR036390 Winged helix DNA-binding domain superfamily [SSF46785] (303-435)
  IPR041886 Protein C-ets-1, pointed domain [cd08542] (51-138)
  IPR045688 Ets1, N-terminal flanking region of Ets domain [PF19525] (148-332)
  IPR046328 ETS family [PTHR11849] (63-425)

CATH classification: 1.10.10.10

Organism: Homo sapiens (NCBI:txid9606)

Foldseek 3Di:
DDDDPDDDVVRVVVVCVVLQADCFPQQQVVLCVVVVVPDGAVVSLLSRLARRLNNCCQKYAQQPWQKIFRNNLQVSQCVVCVVVVNNVTGSVVVVVSQVVCVVVQQKAADPPDPRMMGGRDPVCVSPVDTVVRSCVVNVHD/DDDDPDDDVVRVVVVCVVLQADDFPQQQVVLCVVVVVPDGALLSLLSRLARRLNNCCAKYAQLPWQKIFGNPQAVSQCVVCVSVVNNVGGSVVVVVSQVVCPVVQQKAADPPDDGMIGGRDPVCVSVVDTSVRSCVVSVHDHPVPD

Nearest PDB structures (foldseek):
  3wtz-assembly1_A  TM=9.519E-01  e=1.027E-24  Homo sapiens
  3wu0-assembly1_B  TM=9.217E-01  e=3.442E-25  Homo sapiens
  2nny-assembly1_B  TM=9.304E-01  e=4.275E-23  Homo sapiens
  1mdm-assembly1_B  TM=9.239E-01  e=4.009E-23  Mus musculus
  3wtw-assembly1_C  TM=9.286E-01  e=1.669E-21  Homo sapiens